Protein AF-0000000086488440 (afdb_homodimer)

Nearest PDB structures (foldseek):
  1h7c-assembly1_A  TM=8.969E-01  e=1.032E-05  Homo sapiens
  3mxz-assembly1_A  TM=9.494E-01  e=5.756E-05  Arabidopsis thaliana
  6b87-assembly1_A-2  TM=8.199E-01  e=5.421E-01  synthetic construct
  7nuf-assembly1_A  TM=8.616E-01  e=2.423E+00  Homo sapiens
  6b87-assembly2_B-3  TM=4.957E-01  e=5.129E-01  synthetic construct

pLDDT: mean 90.38, std 15.17, range [29.89, 98.88]

Foldseek 3Di:
DPPDDPPPPPPPDPDPLPDDDPVPVLLVVLLVLLVQLLVLLVVLVVLVVVLVVLVVVLVVCVVVVHDPVVSVVSVVVNVVSVVVNVVSLVSSVVSLVVSVVSCVVVVSCCPPPSSVSSVVSSVVSVVVSVVD/DDPPPPPPPPPPDPDPLPDDDPVPVLLVVLLVLLVQLLVLLVVLVVLVVVLVVLVVVLVVCVVVVHDPVVSVVSVVVNVVSVVVNVVSLVSSVVSLVVSVVSCVVVVSCCPPPSSVSSVVSSVVSVVVSVVD

Secondary structure (DSSP, 8-state):
---------------------TT-HHHHHHHHHHHHHHHHHHHHHHHHHHHHHHHHHHHHHHHTT--HHHHHHHHHHHHHHHHHHHHHHHHHHHHHHHHHHHHHHTGGGTTSHHHHHHHHHHHHHHHHHHH-/---------------------TT-HHHHHHHHHHHHHHHHHHHHHHHHHHHHHHHHHHHHHHHTT--HHHHHHHHHHHHHHHHHHHHHHHHHHHHHHHHHHHHHHTGGGTTSHHHHHHHHHHHHHHHHHHH-

Organism: NCBI:txid399045

Structure (mmCIF, N/CA/C/O backbone):
data_AF-0000000086488440-model_v1
#
loop_
_entity.id
_entity.type
_entity.pdbx_description
1 polymer 'Tubulin-specific chaperone A'
#
loop_
_atom_site.group_PDB
_atom_site.id
_atom_site.type_symbol
_atom_site.label_atom_id
_atom_site.label_alt_id
_atom_site.label_comp_id
_atom_site.label_asym_id
_atom_site.label_entity_id
_atom_site.label_seq_id
_atom_site.pdbx_PDB_ins_code
_atom_site.Cartn_x
_atom_site.Cartn_y
_atom_site.Cartn_z
_atom_site.occupancy
_atom_site.B_iso_or_equiv
_atom_site.auth_seq_id
_atom_site.auth_comp_id
_atom_site.auth_asym_id
_atom_site.auth_atom_id
_atom_site.pdbx_PDB_model_num
ATOM 1 N N . MET A 1 1 ? 41.031 -71.312 -46.438 1 37.22 1 MET A N 1
ATOM 2 C CA . MET A 1 1 ? 41 -70.062 -45.656 1 37.22 1 MET A CA 1
ATOM 3 C C . MET A 1 1 ? 39.656 -69.375 -45.781 1 37.22 1 MET A C 1
ATOM 5 O O . MET A 1 1 ? 39.25 -69 -46.875 1 37.22 1 MET A O 1
ATOM 9 N N . SER A 1 2 ? 38.625 -69.812 -44.969 1 29.89 2 SER A N 1
ATOM 10 C CA . SER A 1 2 ? 37.219 -69.5 -44.844 1 29.89 2 SER A CA 1
ATOM 11 C C . SER A 1 2 ? 36.969 -68.125 -44.312 1 29.89 2 SER A C 1
ATOM 13 O O . SER A 1 2 ? 37.375 -67.75 -43.188 1 29.89 2 SER A O 1
ATOM 15 N N . ALA A 1 3 ? 37.094 -67.125 -45.219 1 53.62 3 ALA A N 1
ATOM 16 C CA . ALA A 1 3 ? 36.781 -65.75 -44.844 1 53.62 3 ALA A CA 1
ATOM 17 C C . ALA A 1 3 ? 35.438 -65.625 -44.125 1 53.62 3 ALA A C 1
ATOM 19 O O . ALA A 1 3 ? 34.406 -66 -44.688 1 53.62 3 ALA A O 1
ATOM 20 N N . GLU A 1 4 ? 35.281 -65.812 -42.75 1 45 4 GLU A N 1
ATOM 21 C CA . GLU A 1 4 ? 34.188 -65.625 -41.781 1 45 4 GLU A CA 1
ATOM 22 C C . GLU A 1 4 ? 33.5 -64.312 -42.031 1 45 4 GLU A C 1
ATOM 24 O O . GLU A 1 4 ? 34.125 -63.25 -42.156 1 45 4 GLU A O 1
ATOM 29 N N . THR A 1 5 ? 32.156 -64.312 -42.312 1 53.59 5 THR A N 1
ATOM 30 C CA . THR A 1 5 ? 31.203 -63.188 -42.531 1 53.59 5 THR A CA 1
ATOM 31 C C . THR A 1 5 ? 31.047 -62.375 -41.25 1 53.59 5 THR A C 1
ATOM 33 O O . THR A 1 5 ? 30.656 -62.906 -40.219 1 53.59 5 THR A O 1
ATOM 36 N N . GLN A 1 6 ? 31.797 -61.281 -41.031 1 51.84 6 GLN A N 1
ATOM 37 C CA . GLN A 1 6 ? 31.672 -60.344 -39.938 1 51.84 6 GLN A CA 1
ATOM 38 C C . GLN A 1 6 ? 30.266 -59.75 -39.844 1 51.84 6 GLN A C 1
ATOM 40 O O . GLN A 1 6 ? 29.828 -59.062 -40.781 1 51.84 6 GLN A O 1
ATOM 45 N N . ASP A 1 7 ? 29.328 -60.375 -39.188 1 52.41 7 ASP A N 1
ATOM 46 C CA . ASP A 1 7 ? 28.016 -59.812 -38.875 1 52.41 7 ASP A CA 1
ATOM 47 C C . ASP A 1 7 ? 28.156 -58.406 -38.281 1 52.41 7 ASP A C 1
ATOM 49 O O . ASP A 1 7 ? 28.75 -58.219 -37.219 1 52.41 7 ASP A O 1
ATOM 53 N N . VAL A 1 8 ? 28.234 -57.312 -39.062 1 55.72 8 VAL A N 1
ATOM 54 C CA . VAL A 1 8 ? 28.156 -55.969 -38.562 1 55.72 8 VAL A CA 1
ATOM 55 C C . VAL A 1 8 ? 26.891 -55.781 -37.719 1 55.72 8 VAL A C 1
ATOM 57 O O . VAL A 1 8 ? 25.797 -56.188 -38.125 1 55.72 8 VAL A O 1
ATOM 60 N N . PRO A 1 9 ? 27 -55.781 -36.375 1 56.34 9 PRO A N 1
ATOM 61 C CA . PRO A 1 9 ? 25.828 -55.531 -35.531 1 56.34 9 PRO A CA 1
ATOM 62 C C . PRO A 1 9 ? 24.984 -54.375 -36.031 1 56.34 9 PRO A C 1
ATOM 64 O O . PRO A 1 9 ? 25.516 -53.312 -36.344 1 56.34 9 PRO A O 1
ATOM 67 N N . MET A 1 10 ? 23.797 -54.5 -36.688 1 53.94 10 MET A N 1
ATOM 68 C CA . MET A 1 10 ? 22.859 -53.469 -37.031 1 53.94 10 MET A CA 1
ATOM 69 C C . MET A 1 10 ? 22.672 -52.469 -35.875 1 53.94 10 MET A C 1
ATOM 71 O O . MET A 1 10 ? 22.422 -52.875 -34.75 1 53.94 10 MET A O 1
ATOM 75 N N . GLU A 1 11 ? 23.297 -51.312 -35.844 1 51.97 11 GLU A N 1
ATOM 76 C CA . GLU A 1 11 ? 23.078 -50.219 -34.906 1 51.97 11 GLU A CA 1
ATOM 77 C C . GLU A 1 11 ? 21.594 -49.969 -34.656 1 51.97 11 GLU A C 1
ATOM 79 O O . GLU A 1 11 ? 20.828 -49.844 -35.594 1 51.97 11 GLU A O 1
ATOM 84 N N . GLU A 1 12 ? 20.875 -50.531 -33.688 1 54.5 12 GLU A N 1
ATOM 85 C CA . GLU A 1 12 ? 19.516 -50.188 -33.281 1 54.5 12 GLU A CA 1
ATOM 86 C C . GLU A 1 12 ? 19.297 -48.656 -33.375 1 54.5 12 GLU A C 1
ATOM 88 O O . GLU A 1 12 ? 20.109 -47.875 -32.875 1 54.5 12 GLU A O 1
ATOM 93 N N . SER A 1 13 ? 18.609 -48.156 -34.438 1 57.59 13 SER A N 1
ATOM 94 C CA . SER A 1 13 ? 18.203 -46.75 -34.531 1 57.59 13 SER A CA 1
ATOM 95 C C . SER A 1 13 ? 17.719 -46.219 -33.188 1 57.59 13 SER A C 1
ATOM 97 O O . SER A 1 13 ? 17.062 -46.938 -32.438 1 57.59 13 SER A O 1
ATOM 99 N N . PRO A 1 14 ? 18.422 -45.25 -32.625 1 59.22 14 PRO A N 1
ATOM 100 C CA . PRO A 1 14 ? 17.953 -44.719 -31.328 1 59.22 14 PRO A CA 1
ATOM 101 C C . PRO A 1 14 ? 16.438 -44.594 -31.266 1 59.22 14 PRO A C 1
ATOM 103 O O . PRO A 1 14 ? 15.789 -44.344 -32.281 1 59.22 14 PRO A O 1
ATOM 106 N N . ALA A 1 15 ? 15.75 -45.219 -30.391 1 58.59 15 ALA A N 1
ATOM 107 C CA . ALA A 1 15 ? 14.32 -45.062 -30.125 1 58.59 15 ALA A CA 1
ATOM 108 C C . ALA A 1 15 ? 13.859 -43.625 -30.422 1 58.59 15 ALA A C 1
ATOM 110 O O . ALA A 1 15 ? 14.625 -42.688 -30.234 1 58.59 15 ALA A O 1
ATOM 111 N N . PRO A 1 16 ? 12.914 -43.281 -31.312 1 55.81 16 PRO A N 1
ATOM 112 C CA . PRO A 1 16 ? 12.453 -41.938 -31.594 1 55.81 16 PRO A CA 1
ATOM 113 C C . PRO A 1 16 ? 12.281 -41.094 -30.344 1 55.81 16 PRO A C 1
ATOM 115 O O . PRO A 1 16 ? 11.68 -41.531 -29.359 1 55.81 16 PRO A O 1
ATOM 118 N N . GLU A 1 17 ? 13.133 -40.219 -29.969 1 56.62 17 GLU A N 1
ATOM 119 C CA . GLU A 1 17 ? 12.93 -39.25 -28.906 1 56.62 17 GLU A CA 1
ATOM 120 C C . GLU A 1 17 ? 11.5 -38.719 -28.906 1 56.62 17 GLU A C 1
ATOM 122 O O . GLU A 1 17 ? 10.984 -38.312 -29.938 1 56.62 17 GLU A O 1
ATOM 127 N N . VAL A 1 18 ? 10.594 -39.344 -28.266 1 62.88 18 VAL A N 1
ATOM 128 C CA . VAL A 1 18 ? 9.227 -38.844 -28.188 1 62.88 18 VAL A CA 1
ATOM 129 C C . VAL A 1 18 ? 9.242 -37.312 -28.156 1 62.88 18 VAL A C 1
ATOM 131 O O . VAL A 1 18 ? 9.805 -36.719 -27.234 1 62.88 18 VAL A O 1
ATOM 134 N N . GLN A 1 19 ? 9.219 -36.688 -29.281 1 74.75 19 GLN A N 1
ATOM 135 C CA . GLN A 1 19 ? 9.234 -35.219 -29.391 1 74.75 19 GLN A CA 1
ATOM 136 C C . GLN A 1 19 ? 7.91 -34.625 -28.938 1 74.75 19 GLN A C 1
ATOM 138 O O . GLN A 1 19 ? 6.844 -35 -29.438 1 74.75 19 GLN A O 1
ATOM 143 N N . VAL A 1 20 ? 7.82 -34 -27.781 1 82.19 20 VAL A N 1
ATOM 144 C CA . VAL A 1 20 ? 6.648 -33.344 -27.219 1 82.19 20 VAL A CA 1
ATOM 145 C C . VAL A 1 20 ? 6.227 -32.188 -28.125 1 82.19 20 VAL A C 1
ATOM 147 O O . VAL A 1 20 ? 7.055 -31.344 -28.5 1 82.19 20 VAL A O 1
ATOM 150 N N . SER A 1 21 ? 4.977 -32.156 -28.641 1 87.31 21 SER A N 1
ATOM 151 C CA . SER A 1 21 ? 4.453 -31.078 -29.453 1 87.31 21 SER A CA 1
ATOM 152 C C . SER A 1 21 ? 4.305 -29.797 -28.641 1 87.31 21 SER A C 1
ATOM 154 O O . SER A 1 21 ? 3.973 -29.844 -27.453 1 87.31 21 SER A O 1
ATOM 156 N N . LYS A 1 22 ? 4.652 -28.688 -29.312 1 85.44 22 LYS A N 1
ATOM 157 C CA . LYS A 1 22 ? 4.488 -27.391 -28.656 1 85.44 22 LYS A CA 1
ATOM 158 C C . LYS A 1 22 ? 3.029 -27.141 -28.281 1 85.44 22 LYS A C 1
ATOM 160 O O . LYS A 1 22 ? 2.732 -26.312 -27.422 1 85.44 22 LYS A O 1
ATOM 165 N N . ASN A 1 23 ? 2.094 -27.828 -28.828 1 91.31 23 ASN A N 1
ATOM 166 C CA . ASN A 1 23 ? 0.666 -27.625 -28.594 1 91.31 23 ASN A CA 1
ATOM 167 C C . ASN A 1 23 ? 0.122 -28.641 -27.594 1 91.31 23 ASN A C 1
ATOM 169 O O . ASN A 1 23 ? -1.092 -28.766 -27.406 1 91.31 23 ASN A O 1
ATOM 173 N N . ASP A 1 24 ? 0.941 -29.375 -26.984 1 94.56 24 ASP A N 1
ATOM 174 C CA . ASP A 1 24 ? 0.553 -30.312 -25.922 1 94.56 24 ASP A CA 1
ATOM 175 C C . ASP A 1 24 ? -0.219 -29.594 -24.812 1 94.56 24 ASP A C 1
ATOM 177 O O . ASP A 1 24 ? 0.286 -28.641 -24.219 1 94.56 24 ASP A O 1
ATOM 181 N N . PRO A 1 25 ? -1.503 -29.875 -24.594 1 96.38 25 PRO A N 1
ATOM 182 C CA . PRO A 1 25 ? -2.342 -29.188 -23.609 1 96.38 25 PRO A CA 1
ATOM 183 C C . PRO A 1 25 ? -1.745 -29.203 -22.203 1 96.38 25 PRO A C 1
ATOM 185 O O . PRO A 1 25 ? -2.029 -28.312 -21.406 1 96.38 25 PRO A O 1
ATOM 188 N N . ARG A 1 26 ? -0.932 -30.203 -21.906 1 97.56 26 ARG A N 1
ATOM 189 C CA . ARG A 1 26 ? -0.292 -30.266 -20.594 1 97.56 26 ARG A CA 1
ATOM 190 C C . ARG A 1 26 ? 0.657 -29.078 -20.391 1 97.56 26 ARG A C 1
ATOM 192 O O . ARG A 1 26 ? 0.794 -28.578 -19.281 1 97.56 26 ARG A O 1
ATOM 199 N N . LEU A 1 27 ? 1.282 -28.625 -21.438 1 97.81 27 LEU A N 1
ATOM 200 C CA . LEU A 1 27 ? 2.182 -27.484 -21.359 1 97.81 27 LEU A CA 1
ATOM 201 C C . LEU A 1 27 ? 1.407 -26.203 -21.062 1 97.81 27 LEU A C 1
ATOM 203 O O . LEU A 1 27 ? 1.863 -25.375 -20.281 1 97.81 27 LEU A O 1
ATOM 207 N N . ARG A 1 28 ? 0.259 -26.156 -21.641 1 95.69 28 ARG A N 1
ATOM 208 C CA . ARG A 1 28 ? -0.595 -25.016 -21.375 1 95.69 28 ARG A CA 1
ATOM 209 C C . ARG A 1 28 ? -1.041 -24.984 -19.906 1 95.69 28 ARG A C 1
ATOM 211 O O . ARG A 1 28 ? -1.037 -23.938 -19.266 1 95.69 28 ARG A O 1
ATOM 218 N N . SER A 1 29 ? -1.392 -26.094 -19.406 1 96.56 29 SER A N 1
ATOM 219 C CA . SER A 1 29 ? -1.816 -26.203 -18.016 1 96.56 29 SER A CA 1
ATOM 220 C C . SER A 1 29 ? -0.697 -25.797 -17.062 1 96.56 29 SER A C 1
ATOM 222 O O . SER A 1 29 ? -0.932 -25.062 -16.094 1 96.56 29 SER A O 1
ATOM 224 N N . ILE A 1 30 ? 0.508 -26.234 -17.391 1 98.25 30 ILE A N 1
ATOM 225 C CA . ILE A 1 30 ? 1.663 -25.906 -16.562 1 98.25 30 ILE A CA 1
ATOM 226 C C . ILE A 1 30 ? 1.901 -24.391 -16.594 1 98.25 30 ILE A C 1
ATOM 228 O O . ILE A 1 30 ? 2.15 -23.781 -15.562 1 98.25 30 ILE A O 1
ATOM 232 N N . LYS A 1 31 ? 1.732 -23.875 -17.766 1 96.94 31 LYS A N 1
ATOM 233 C CA . LYS A 1 31 ? 1.958 -22.438 -17.922 1 96.94 31 LYS A CA 1
ATOM 234 C C . LYS A 1 31 ? 0.969 -21.625 -17.094 1 96.94 31 LYS A C 1
ATOM 236 O O . LYS A 1 31 ? 1.356 -20.672 -16.406 1 96.94 31 LYS A O 1
ATOM 241 N N . ILE A 1 32 ? -0.218 -22.031 -17 1 95.62 32 ILE A N 1
ATOM 242 C CA . ILE A 1 32 ? -1.267 -21.312 -16.281 1 95.62 32 ILE A CA 1
ATOM 243 C C . ILE A 1 32 ? -1.013 -21.391 -14.773 1 95.62 32 ILE A C 1
ATOM 245 O O . ILE A 1 32 ? -1.091 -20.375 -14.07 1 95.62 32 ILE A O 1
ATOM 249 N N . LYS A 1 33 ? -0.683 -22.516 -14.352 1 97.62 33 LYS A N 1
ATOM 250 C CA . LYS A 1 33 ? -0.441 -22.703 -12.922 1 97.62 33 LYS A CA 1
ATOM 251 C C . LYS A 1 33 ? 0.832 -21.984 -12.484 1 97.62 33 LYS A C 1
ATOM 253 O O . LYS A 1 33 ? 0.893 -21.438 -11.383 1 97.62 33 LYS A O 1
ATOM 258 N N . THR A 1 34 ? 1.822 -21.969 -13.359 1 98.38 34 THR A N 1
ATOM 259 C CA . THR A 1 34 ? 3.039 -21.203 -13.086 1 98.38 34 THR A CA 1
ATOM 260 C C . THR A 1 34 ? 2.727 -19.719 -12.914 1 98.38 34 THR A C 1
ATOM 262 O O . THR A 1 34 ? 3.238 -19.078 -12 1 98.38 34 THR A O 1
ATOM 265 N N . GLY A 1 35 ? 1.86 -19.188 -13.781 1 97 35 GLY A N 1
ATOM 266 C CA . GLY A 1 35 ? 1.424 -17.812 -13.664 1 97 35 GLY A CA 1
ATOM 267 C C . GLY A 1 35 ? 0.775 -17.5 -12.328 1 97 35 GLY A C 1
ATOM 268 O O . GLY A 1 35 ? 1.057 -16.469 -11.719 1 97 35 GLY A O 1
ATOM 269 N N . SER A 1 36 ? 0.01 -18.422 -11.852 1 96.75 36 SER A N 1
ATOM 270 C CA . SER A 1 36 ? -0.647 -18.234 -10.562 1 96.75 36 SER A CA 1
ATOM 271 C C . SER A 1 36 ? 0.371 -18.156 -9.43 1 96.75 36 SER A C 1
ATOM 273 O O . SER A 1 36 ? 0.284 -17.281 -8.57 1 96.75 36 SER A O 1
ATOM 275 N N . VAL A 1 37 ? 1.353 -19.031 -9.453 1 98.56 37 VAL A N 1
ATOM 276 C CA . VAL A 1 37 ? 2.379 -19.047 -8.414 1 98.56 37 VAL A CA 1
ATOM 277 C C . VAL A 1 37 ? 3.166 -17.734 -8.445 1 98.56 37 VAL A C 1
ATOM 279 O O . VAL A 1 37 ? 3.395 -17.125 -7.398 1 98.56 37 VAL A O 1
ATOM 282 N N . LYS A 1 38 ? 3.514 -17.281 -9.609 1 98.19 38 LYS A N 1
ATOM 283 C CA . LYS A 1 38 ? 4.301 -16.047 -9.734 1 98.19 38 LYS A CA 1
ATOM 284 C C . LYS A 1 38 ? 3.518 -14.836 -9.25 1 98.19 38 LYS A C 1
ATOM 286 O O . LYS A 1 38 ? 4.055 -13.992 -8.539 1 98.19 38 LYS A O 1
ATOM 291 N N . ARG A 1 39 ? 2.236 -14.758 -9.555 1 96.75 39 ARG A N 1
ATOM 292 C CA . ARG A 1 39 ? 1.396 -13.625 -9.172 1 96.75 39 ARG A CA 1
ATOM 293 C C . ARG A 1 39 ? 1.188 -13.586 -7.656 1 96.75 39 ARG A C 1
ATOM 295 O O . ARG A 1 39 ? 1.323 -12.531 -7.035 1 96.75 39 ARG A O 1
ATOM 302 N N . LEU A 1 40 ? 0.985 -14.742 -7.113 1 97.75 40 LEU A N 1
ATOM 303 C CA . LEU A 1 40 ? 0.762 -14.805 -5.672 1 97.75 40 LEU A CA 1
ATOM 304 C C . LEU A 1 40 ? 2.062 -14.562 -4.91 1 97.75 40 LEU A C 1
ATOM 306 O O . LEU A 1 40 ? 2.055 -13.953 -3.84 1 97.75 40 LEU A O 1
ATOM 310 N N . HIS A 1 41 ? 3.119 -15.055 -5.48 1 98.5 41 HIS A N 1
ATOM 311 C CA . HIS A 1 41 ? 4.418 -14.773 -4.879 1 98.5 41 HIS A CA 1
ATOM 312 C C . HIS A 1 41 ? 4.688 -13.273 -4.816 1 98.5 41 HIS A C 1
ATOM 314 O O . HIS A 1 41 ? 5.047 -12.742 -3.764 1 98.5 41 HIS A O 1
ATOM 320 N N . LYS A 1 42 ? 4.414 -12.586 -5.863 1 97.25 42 LYS A N 1
ATOM 321 C CA . LYS A 1 42 ? 4.57 -11.133 -5.91 1 97.25 42 LYS A CA 1
ATOM 322 C C . LYS A 1 42 ? 3.631 -10.445 -4.922 1 97.25 42 LYS A C 1
ATOM 324 O O . LYS A 1 42 ? 3.992 -9.438 -4.309 1 97.25 42 LYS A O 1
ATOM 329 N N . ASP A 1 43 ? 2.461 -11.008 -4.785 1 96.5 43 ASP A N 1
ATOM 330 C CA . ASP A 1 43 ? 1.503 -10.445 -3.84 1 96.5 43 ASP A CA 1
ATOM 331 C C . ASP A 1 43 ? 2.037 -10.508 -2.41 1 96.5 43 ASP A C 1
ATOM 333 O O . ASP A 1 43 ? 1.968 -9.523 -1.672 1 96.5 43 ASP A O 1
ATOM 337 N N . VAL A 1 44 ? 2.586 -11.609 -2.049 1 97.88 44 VAL A N 1
ATOM 338 C CA . VAL A 1 44 ? 3.137 -11.75 -0.704 1 97.88 44 VAL A CA 1
ATOM 339 C C . VAL A 1 44 ? 4.262 -10.734 -0.498 1 97.88 44 VAL A C 1
ATOM 341 O O . VAL A 1 44 ? 4.285 -10.023 0.507 1 97.88 44 VAL A O 1
ATOM 344 N N . LEU A 1 45 ? 5.105 -10.586 -1.462 1 98 45 LEU A N 1
ATOM 345 C CA . LEU A 1 45 ? 6.227 -9.648 -1.367 1 98 45 LEU A CA 1
ATOM 346 C C . LEU A 1 45 ? 5.727 -8.211 -1.281 1 98 45 LEU A C 1
ATOM 348 O O . LEU A 1 45 ? 6.289 -7.398 -0.544 1 98 45 LEU A O 1
ATOM 352 N N . TYR A 1 46 ? 4.652 -7.988 -2 1 95.94 46 TYR A N 1
ATOM 353 C CA . TYR A 1 46 ? 4.047 -6.66 -2.008 1 95.94 46 TYR A CA 1
ATOM 354 C C . TYR A 1 46 ? 3.555 -6.277 -0.619 1 95.94 46 TYR A C 1
ATOM 356 O O . TYR A 1 46 ? 3.873 -5.195 -0.115 1 95.94 46 TYR A O 1
ATOM 364 N N . TYR A 1 47 ? 2.904 -7.156 0.029 1 96.06 47 TYR A N 1
ATOM 365 C CA . TYR A 1 47 ? 2.309 -6.84 1.322 1 96.06 47 TYR A CA 1
ATOM 366 C C . TYR A 1 47 ? 3.361 -6.844 2.424 1 96.06 47 TYR A C 1
ATOM 368 O O . TYR A 1 47 ? 3.258 -6.09 3.395 1 96.06 47 TYR A O 1
ATOM 376 N N . GLN A 1 48 ? 4.387 -7.641 2.26 1 97.75 48 GLN A N 1
ATOM 377 C CA . GLN A 1 48 ? 5.508 -7.57 3.188 1 97.75 48 GLN A CA 1
ATOM 378 C C . GLN A 1 48 ? 6.184 -6.203 3.131 1 97.75 48 GLN A C 1
ATOM 380 O O . GLN A 1 48 ? 6.508 -5.621 4.168 1 97.75 48 GLN A O 1
ATOM 385 N N . LYS A 1 49 ? 6.336 -5.738 1.923 1 96.88 49 LYS A N 1
ATOM 386 C CA . LYS A 1 49 ? 6.91 -4.406 1.746 1 96.88 49 LYS A CA 1
ATOM 387 C C . LYS A 1 49 ? 6.012 -3.338 2.361 1 96.88 49 LYS A C 1
ATOM 389 O O . LYS A 1 49 ? 6.496 -2.432 3.045 1 96.88 49 LYS A O 1
ATOM 394 N N . GLU A 1 50 ? 4.684 -3.445 2.146 1 95.62 50 GLU A N 1
ATOM 395 C CA . GLU A 1 50 ? 3.732 -2.508 2.736 1 95.62 50 GLU A CA 1
ATOM 396 C C . GLU A 1 50 ? 3.789 -2.553 4.262 1 95.62 50 GLU A C 1
ATOM 398 O O . GLU A 1 50 ? 3.742 -1.512 4.922 1 95.62 50 GLU A O 1
ATOM 403 N N . LEU A 1 51 ? 3.955 -3.746 4.797 1 97.31 51 LEU A N 1
ATOM 404 C CA . LEU A 1 51 ? 4.008 -3.889 6.25 1 97.31 51 LEU A CA 1
ATOM 405 C C . LEU A 1 51 ? 5.238 -3.197 6.82 1 97.31 51 LEU A C 1
ATOM 407 O O . LEU A 1 51 ? 5.156 -2.514 7.844 1 97.31 51 LEU A O 1
ATOM 411 N N . VAL A 1 52 ? 6.328 -3.344 6.148 1 97.94 52 VAL A N 1
ATOM 412 C CA . VAL A 1 52 ? 7.555 -2.668 6.57 1 97.94 52 VAL A CA 1
ATOM 413 C C . VAL A 1 52 ? 7.348 -1.156 6.527 1 97.94 52 VAL A C 1
ATOM 415 O O . VAL A 1 52 ? 7.676 -0.451 7.484 1 97.94 52 VAL A O 1
ATOM 418 N N . GLN A 1 53 ? 6.73 -0.645 5.488 1 96.31 53 GLN A N 1
ATOM 419 C CA . GLN A 1 53 ? 6.488 0.785 5.324 1 96.31 53 GLN A CA 1
ATOM 420 C C . GLN A 1 53 ? 5.559 1.312 6.414 1 96.31 53 GLN A C 1
ATOM 422 O O . GLN A 1 53 ? 5.816 2.361 7.004 1 96.31 53 GLN A O 1
ATOM 427 N N . HIS A 1 54 ? 4.48 0.54 6.746 1 96.62 54 HIS A N 1
ATOM 428 C CA . HIS A 1 54 ? 3.539 0.951 7.781 1 96.62 54 HIS A CA 1
ATOM 429 C C . HIS A 1 54 ? 4.188 0.916 9.156 1 96.62 54 HIS A C 1
ATOM 431 O O . HIS A 1 54 ? 3.961 1.808 9.984 1 96.62 54 HIS A O 1
ATOM 437 N N . THR A 1 55 ? 5.035 -0.065 9.305 1 98.06 55 THR A N 1
ATOM 438 C CA . THR A 1 55 ? 5.734 -0.189 10.578 1 98.06 55 THR A CA 1
ATOM 439 C C . THR A 1 55 ? 6.691 0.981 10.789 1 98.06 55 THR A C 1
ATOM 441 O O . THR A 1 55 ? 6.703 1.597 11.859 1 98.06 55 THR A O 1
ATOM 444 N N . GLU A 1 56 ? 7.418 1.34 9.766 1 97.81 56 GLU A N 1
ATOM 445 C CA . GLU A 1 56 ? 8.336 2.473 9.812 1 97.81 56 GLU A CA 1
ATOM 446 C C . GLU A 1 56 ? 7.586 3.785 10.016 1 97.81 56 GLU A C 1
ATOM 448 O O . GLU A 1 56 ? 8.047 4.672 10.734 1 97.81 56 GLU A O 1
ATOM 453 N N . LYS A 1 57 ? 6.461 3.877 9.43 1 96.62 57 LYS A N 1
ATOM 454 C CA . LYS A 1 57 ? 5.613 5.059 9.562 1 96.62 57 LYS A CA 1
ATOM 455 C C . LYS A 1 57 ? 5.172 5.25 11.016 1 96.62 57 LYS A C 1
ATOM 457 O O . LYS A 1 57 ? 5.289 6.348 11.562 1 96.62 57 LYS A O 1
ATOM 462 N N . VAL A 1 58 ? 4.742 4.227 11.602 1 97.88 58 VAL A N 1
ATOM 463 C CA . VAL A 1 58 ? 4.297 4.273 12.984 1 97.88 58 VAL A CA 1
ATOM 464 C C . VAL A 1 58 ? 5.449 4.707 13.891 1 97.88 58 VAL A C 1
ATOM 466 O O . VAL A 1 58 ? 5.285 5.59 14.734 1 97.88 58 VAL A O 1
ATOM 469 N N . GLU A 1 59 ? 6.582 4.105 13.617 1 97.81 59 GLU A N 1
ATOM 470 C CA . GLU A 1 59 ? 7.754 4.418 14.43 1 97.81 59 GLU A CA 1
ATOM 471 C C . GLU A 1 59 ? 8.172 5.875 14.258 1 97.81 59 GLU A C 1
ATOM 473 O O . GLU A 1 59 ? 8.477 6.559 15.234 1 97.81 59 GLU A O 1
ATOM 478 N N . LYS A 1 60 ? 8.133 6.344 13.117 1 96.75 60 LYS A N 1
ATOM 479 C CA . LYS A 1 60 ? 8.508 7.723 12.828 1 96.75 60 LYS A CA 1
ATOM 480 C C . LYS A 1 60 ? 7.516 8.703 13.453 1 96.75 60 LYS A C 1
ATOM 482 O O . LYS A 1 60 ? 7.918 9.719 14.023 1 96.75 60 LYS A O 1
ATOM 487 N N . MET A 1 61 ? 6.203 8.445 13.383 1 95.69 61 MET A N 1
ATOM 488 C CA . MET A 1 61 ? 5.176 9.32 13.938 1 95.69 61 MET A CA 1
ATOM 489 C C . MET A 1 61 ? 5.301 9.414 15.453 1 95.69 61 MET A C 1
ATOM 491 O O . MET A 1 61 ? 5.168 10.492 16.031 1 95.69 61 MET A O 1
ATOM 495 N N . LYS A 1 62 ? 5.676 8.289 16.016 1 96.25 62 LYS A N 1
ATOM 496 C CA . LYS A 1 62 ? 5.895 8.266 17.469 1 96.25 62 LYS A CA 1
ATOM 497 C C . LYS A 1 62 ? 7.113 9.102 17.844 1 96.25 62 LYS A C 1
ATOM 499 O O . LYS A 1 62 ? 7.062 9.891 18.797 1 96.25 62 LYS A O 1
ATOM 504 N N . ALA A 1 63 ? 8.156 8.977 17.062 1 95.88 63 ALA A N 1
ATOM 505 C CA . ALA A 1 63 ? 9.398 9.703 17.328 1 95.88 63 ALA A CA 1
ATOM 506 C C . ALA A 1 63 ? 9.195 11.211 17.156 1 95.88 63 ALA A C 1
ATOM 508 O O . ALA A 1 63 ? 9.789 12.008 17.891 1 95.88 63 ALA A O 1
ATOM 509 N N . ASP A 1 64 ? 8.227 11.594 16.328 1 92.19 64 ASP A N 1
ATOM 510 C CA . ASP A 1 64 ? 7.969 13 16.031 1 92.19 64 ASP A CA 1
ATOM 511 C C . ASP A 1 64 ? 6.906 13.57 16.969 1 92.19 64 ASP A C 1
ATOM 513 O O . ASP A 1 64 ? 6.531 14.742 16.844 1 92.19 64 ASP A O 1
ATOM 517 N N . GLY A 1 65 ? 6.418 12.828 17.828 1 92.88 65 GLY A N 1
ATOM 518 C CA . GLY A 1 65 ? 5.379 13.289 18.734 1 92.88 65 GLY A CA 1
ATOM 519 C C . GLY A 1 65 ? 4.078 13.625 18.031 1 92.88 65 GLY A C 1
ATOM 520 O O . GLY A 1 65 ? 3.402 14.594 18.391 1 92.88 65 GLY A O 1
ATOM 521 N N . ALA A 1 66 ? 3.762 12.852 17 1 94.44 66 ALA A N 1
ATOM 522 C CA . ALA A 1 66 ? 2.516 13.055 16.266 1 94.44 66 ALA A CA 1
ATOM 523 C C . ALA A 1 66 ? 1.305 12.812 17.156 1 94.44 66 ALA A C 1
ATOM 525 O O . ALA A 1 66 ? 1.396 12.086 18.156 1 94.44 66 ALA A O 1
ATOM 526 N N . PRO A 1 67 ? 0.201 13.391 16.828 1 93.94 67 PRO A N 1
ATOM 527 C CA . PRO A 1 67 ? -1.022 13.164 17.609 1 93.94 67 PRO A CA 1
ATOM 528 C C . PRO A 1 67 ? -1.41 11.695 17.672 1 93.94 67 PRO A C 1
ATOM 530 O O . PRO A 1 67 ? -1.256 10.961 16.688 1 93.94 67 PRO A O 1
ATOM 533 N N . ALA A 1 68 ? -1.951 11.344 18.75 1 95.75 68 ALA A N 1
ATOM 534 C CA . ALA A 1 68 ? -2.279 9.953 19.047 1 95.75 68 ALA A CA 1
ATOM 535 C C . ALA A 1 68 ? -3.26 9.398 18.016 1 95.75 68 ALA A C 1
ATOM 537 O O . ALA A 1 68 ? -3.133 8.25 17.578 1 95.75 68 ALA A O 1
ATOM 538 N N . LYS A 1 69 ? -4.141 10.211 17.703 1 92.25 69 LYS A N 1
ATOM 539 C CA . LYS A 1 69 ? -5.152 9.773 16.75 1 92.25 69 LYS A CA 1
ATOM 540 C C . LYS A 1 69 ? -4.516 9.422 15.398 1 92.25 69 LYS A C 1
ATOM 542 O O . LYS A 1 69 ? -4.953 8.484 14.727 1 92.25 69 LYS A O 1
ATOM 547 N N . GLU A 1 70 ? -3.502 10.109 15.031 1 92.94 70 GLU A N 1
ATOM 548 C CA . GLU A 1 70 ? -2.799 9.836 13.781 1 92.94 70 GLU A CA 1
ATOM 549 C C . GLU A 1 70 ? -2.004 8.539 13.867 1 92.94 70 GLU A C 1
ATOM 551 O O . GLU A 1 70 ? -2.037 7.719 12.945 1 92.94 70 GLU A O 1
ATOM 556 N N . VAL A 1 71 ? -1.354 8.375 14.984 1 96.88 71 VAL A N 1
ATOM 557 C CA . VAL A 1 71 ? -0.571 7.164 15.203 1 96.88 71 VAL A CA 1
ATOM 558 C C . VAL A 1 71 ? -1.49 5.945 15.18 1 96.88 71 VAL A C 1
ATOM 560 O O . VAL A 1 71 ? -1.174 4.93 14.555 1 96.88 71 VAL A O 1
ATOM 563 N N . LEU A 1 72 ? -2.648 6.07 15.82 1 95.88 72 LEU A N 1
ATOM 564 C CA . LEU A 1 72 ? -3.611 4.977 15.883 1 95.88 72 LEU A CA 1
ATOM 565 C C . LEU A 1 72 ? -4.098 4.598 14.484 1 95.88 72 LEU A C 1
ATOM 567 O O . LEU A 1 72 ? -4.262 3.416 14.18 1 95.88 72 LEU A O 1
ATOM 571 N N . HIS A 1 73 ? -4.266 5.574 13.688 1 92.12 73 HIS A N 1
ATOM 572 C CA . HIS A 1 73 ? -4.68 5.328 12.312 1 92.12 73 HIS A CA 1
ATOM 573 C C . HIS A 1 73 ? -3.684 4.43 11.586 1 92.12 73 HIS A C 1
ATOM 575 O O . HIS A 1 73 ? -4.074 3.436 10.977 1 92.12 73 HIS A O 1
ATOM 581 N N . TRP A 1 74 ? -2.387 4.633 11.844 1 96.25 74 TRP A N 1
ATOM 582 C CA . TRP A 1 74 ? -1.368 3.863 11.133 1 96.25 74 TRP A CA 1
ATOM 583 C C . TRP A 1 74 ? -1.167 2.498 11.789 1 96.25 74 TRP A C 1
ATOM 585 O O . TRP A 1 74 ? -0.874 1.515 11.102 1 96.25 74 TRP A O 1
ATOM 595 N N . GLU A 1 75 ? -1.419 2.469 13.008 1 97.38 75 GLU A N 1
ATOM 596 C CA . GLU A 1 75 ? -1.406 1.167 13.672 1 97.38 75 GLU A CA 1
ATOM 597 C C . GLU A 1 75 ? -2.506 0.26 13.133 1 97.38 75 GLU A C 1
ATOM 599 O O . GLU A 1 75 ? -2.275 -0.926 12.883 1 97.38 75 GLU A O 1
ATOM 604 N N . ASP A 1 76 ? -3.607 0.853 12.93 1 95.12 76 ASP A N 1
ATOM 605 C CA . ASP A 1 76 ? -4.715 0.093 12.352 1 95.12 76 ASP A CA 1
ATOM 606 C C . ASP A 1 76 ? -4.383 -0.366 10.93 1 95.12 76 ASP A C 1
ATOM 608 O O . ASP A 1 76 ? -4.668 -1.507 10.562 1 95.12 76 ASP A O 1
ATOM 612 N N . MET A 1 77 ? -3.754 0.528 10.133 1 92.69 77 MET A N 1
ATOM 613 C CA . MET A 1 77 ? -3.377 0.175 8.766 1 92.69 77 MET A CA 1
ATOM 614 C C . MET A 1 77 ? -2.326 -0.931 8.766 1 92.69 77 MET A C 1
ATOM 616 O O . MET A 1 77 ? -2.391 -1.85 7.945 1 92.69 77 MET A O 1
ATOM 620 N N . LYS A 1 78 ? -1.415 -0.817 9.711 1 96.94 78 LYS A N 1
ATOM 621 C CA . LYS A 1 78 ? -0.403 -1.854 9.883 1 96.94 78 LYS A CA 1
ATOM 622 C C . LYS A 1 78 ? -1.045 -3.201 10.203 1 96.94 78 LYS A C 1
ATOM 624 O O . LYS A 1 78 ? -0.704 -4.219 9.594 1 96.94 78 LYS A O 1
ATOM 629 N N . ASN A 1 79 ? -1.992 -3.197 11.07 1 96.38 79 ASN A N 1
ATOM 630 C CA . ASN A 1 79 ? -2.682 -4.418 11.477 1 96.38 79 ASN A CA 1
ATOM 631 C C . ASN A 1 79 ? -3.465 -5.031 10.32 1 96.38 79 ASN A C 1
ATOM 633 O O . ASN A 1 79 ? -3.467 -6.25 10.141 1 96.38 79 ASN A O 1
ATOM 637 N N . GLU A 1 80 ? -4.086 -4.137 9.586 1 92.12 80 GLU A N 1
ATOM 638 C CA . GLU A 1 80 ? -4.812 -4.605 8.406 1 92.12 80 GLU A CA 1
ATOM 639 C C . GLU A 1 80 ? -3.877 -5.297 7.422 1 92.12 80 GLU A C 1
ATOM 641 O O . GLU A 1 80 ? -4.188 -6.383 6.922 1 92.12 80 GLU A O 1
ATOM 646 N N . THR A 1 81 ? -2.688 -4.703 7.203 1 93.69 81 THR A N 1
ATOM 647 C CA . THR A 1 81 ? -1.711 -5.289 6.293 1 93.69 81 THR A CA 1
ATOM 648 C C . THR A 1 81 ? -1.178 -6.609 6.848 1 93.69 81 THR A C 1
ATOM 650 O O . THR A 1 81 ? -1.035 -7.586 6.105 1 93.69 81 THR A O 1
ATOM 653 N N . SER A 1 82 ? -0.961 -6.688 8.125 1 96.62 82 SER A N 1
ATOM 654 C CA . SER A 1 82 ? -0.431 -7.879 8.781 1 96.62 82 SER A CA 1
ATOM 655 C C . SER A 1 82 ? -1.411 -9.039 8.695 1 96.62 82 SER A C 1
ATOM 657 O O . SER A 1 82 ? -1 -10.203 8.625 1 96.62 82 SER A O 1
ATOM 659 N N . ARG A 1 83 ? -2.646 -8.852 8.578 1 93.94 83 ARG A N 1
ATOM 660 C CA . ARG A 1 83 ? -3.664 -9.898 8.562 1 93.94 83 ARG A CA 1
ATOM 661 C C . ARG A 1 83 ? -3.812 -10.492 7.168 1 93.94 83 ARG A C 1
ATOM 663 O O . ARG A 1 83 ? -4.309 -11.609 7.016 1 93.94 83 ARG A O 1
ATOM 670 N N . VAL A 1 84 ? -3.428 -9.695 6.113 1 92.44 84 VAL A N 1
ATOM 671 C CA . VAL A 1 84 ? -3.602 -10.141 4.734 1 92.44 84 VAL A CA 1
ATOM 672 C C . VAL A 1 84 ? -2.465 -11.086 4.348 1 92.44 84 VAL A C 1
ATOM 674 O O . VAL A 1 84 ? -2.662 -12.008 3.557 1 92.44 84 VAL A O 1
ATOM 677 N N . ILE A 1 85 ? -1.315 -10.922 4.953 1 96.88 85 ILE A N 1
ATOM 678 C CA . ILE A 1 85 ? -0.113 -11.648 4.562 1 96.88 85 ILE A CA 1
ATOM 679 C C . ILE A 1 85 ? -0.313 -13.141 4.805 1 96.88 85 ILE A C 1
ATOM 681 O O . ILE A 1 85 ? -0.057 -13.961 3.916 1 96.88 85 ILE A O 1
ATOM 685 N N . PRO A 1 86 ? -0.866 -13.594 5.883 1 97.06 86 PRO A N 1
ATOM 686 C CA . PRO A 1 86 ? -1.094 -15.023 6.098 1 97.06 86 PRO A CA 1
ATOM 687 C C . PRO A 1 86 ? -2.053 -15.625 5.07 1 97.06 86 PRO A C 1
ATOM 689 O O . PRO A 1 86 ? -1.848 -16.75 4.621 1 97.06 86 PRO A O 1
ATOM 692 N N . ASP A 1 87 ? -3.041 -14.883 4.691 1 94.5 87 ASP A N 1
ATOM 693 C CA . ASP A 1 87 ? -4.035 -15.375 3.742 1 94.5 87 ASP A CA 1
ATOM 694 C C . ASP A 1 87 ? -3.436 -15.523 2.348 1 94.5 87 ASP A C 1
ATOM 696 O O . ASP A 1 87 ? -3.58 -16.578 1.716 1 94.5 87 ASP A O 1
ATOM 700 N N . VAL A 1 88 ? -2.711 -14.523 1.916 1 95.75 88 VAL A N 1
ATOM 701 C CA . VAL A 1 88 ? -2.135 -14.586 0.577 1 95.75 88 VAL A CA 1
ATOM 702 C C . VAL A 1 88 ? -1.036 -15.641 0.533 1 95.75 88 VAL A C 1
ATOM 704 O O . VAL A 1 88 ? -0.855 -16.312 -0.484 1 95.75 88 VAL A O 1
ATOM 707 N N . THR A 1 89 ? -0.373 -15.828 1.658 1 98.12 89 THR A N 1
ATOM 708 C CA . THR A 1 89 ? 0.651 -16.859 1.73 1 98.12 89 THR A CA 1
ATOM 709 C C . THR A 1 89 ? 0.021 -18.25 1.671 1 98.12 89 THR A C 1
ATOM 711 O O . THR A 1 89 ? 0.556 -19.156 1.024 1 98.12 89 THR A O 1
ATOM 714 N N . ARG A 1 90 ? -1.086 -18.391 2.324 1 97.44 90 ARG A N 1
ATOM 715 C CA . ARG A 1 90 ? -1.801 -19.672 2.262 1 97.44 90 ARG A CA 1
ATOM 716 C C . ARG A 1 90 ? -2.215 -20 0.83 1 97.44 90 ARG A C 1
ATOM 718 O O . ARG A 1 90 ? -2.045 -21.125 0.369 1 97.44 90 ARG A O 1
ATOM 725 N N . ARG A 1 91 ? -2.686 -19.016 0.111 1 96.69 91 ARG A N 1
ATOM 726 C CA . ARG A 1 91 ? -3.072 -19.188 -1.284 1 96.69 91 ARG A CA 1
ATOM 727 C C . ARG A 1 91 ? -1.862 -19.531 -2.146 1 96.69 91 ARG A C 1
ATOM 729 O O . ARG A 1 91 ? -1.947 -20.375 -3.039 1 96.69 91 ARG A O 1
ATOM 736 N N . LEU A 1 92 ? -0.754 -18.922 -1.887 1 98.56 92 LEU A N 1
ATOM 737 C CA . LEU A 1 92 ? 0.484 -19.234 -2.594 1 98.56 92 LEU A CA 1
ATOM 738 C C . LEU A 1 92 ? 0.9 -20.688 -2.354 1 98.56 92 LE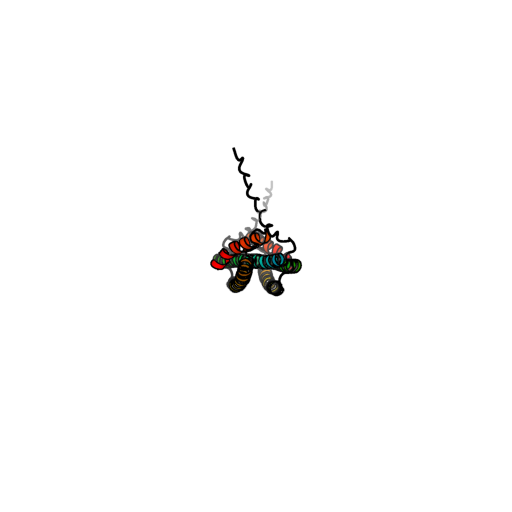U A C 1
ATOM 740 O O . LEU A 1 92 ? 1.268 -21.391 -3.295 1 98.56 92 LEU A O 1
ATOM 744 N N . LYS A 1 93 ? 0.765 -21.078 -1.118 1 98.69 93 LYS A N 1
ATOM 745 C CA . LYS A 1 93 ? 1.152 -22.453 -0.768 1 98.69 93 LYS A CA 1
ATOM 746 C C . LYS A 1 93 ? 0.289 -23.469 -1.502 1 98.69 93 LYS A C 1
ATOM 748 O O . LYS A 1 93 ? 0.798 -24.484 -1.999 1 98.69 93 LYS A O 1
ATOM 753 N N . GLU A 1 94 ? -0.965 -23.188 -1.577 1 98.25 94 GLU A N 1
ATOM 754 C CA . GLU A 1 94 ? -1.885 -24.109 -2.254 1 98.25 94 GLU A CA 1
ATOM 755 C C . GLU A 1 94 ? -1.559 -24.219 -3.74 1 98.25 94 GLU A C 1
ATOM 757 O O . GLU A 1 94 ? -1.523 -25.312 -4.293 1 98.25 94 GLU A O 1
ATOM 762 N N . THR A 1 95 ? -1.329 -23.078 -4.375 1 98.12 95 THR A N 1
ATOM 763 C CA . THR A 1 95 ? -1.006 -23.078 -5.797 1 98.12 95 THR A CA 1
ATOM 764 C C . THR A 1 95 ? 0.379 -23.672 -6.035 1 98.12 95 THR A C 1
ATOM 766 O O . THR A 1 95 ? 0.605 -24.344 -7.047 1 98.12 95 THR A O 1
ATOM 769 N N . PHE A 1 96 ? 1.271 -23.484 -5.125 1 98.88 96 PHE A N 1
ATOM 770 C CA . PHE A 1 96 ? 2.607 -24.078 -5.137 1 98.88 96 PHE A CA 1
ATOM 771 C C . PHE A 1 96 ? 2.531 -25.594 -5.148 1 98.88 96 PHE A C 1
ATOM 773 O O . PHE A 1 96 ? 3.115 -26.25 -6.02 1 98.88 96 PHE A O 1
ATOM 780 N N . GLU A 1 97 ? 1.732 -26.141 -4.246 1 98.88 97 GLU A N 1
ATOM 781 C CA . GLU A 1 97 ? 1.611 -27.594 -4.133 1 98.88 97 GLU A CA 1
ATOM 782 C C . GLU A 1 97 ? 0.928 -28.172 -5.363 1 98.88 97 GLU A C 1
ATOM 784 O O . GLU A 1 97 ? 1.309 -29.25 -5.832 1 98.88 97 GLU A O 1
ATOM 789 N N . ASP A 1 98 ? -0.014 -27.453 -5.867 1 98.69 98 ASP A N 1
ATOM 790 C CA . ASP A 1 98 ? -0.699 -27.891 -7.078 1 98.69 98 ASP A CA 1
ATOM 791 C C . ASP A 1 98 ? 0.271 -27.984 -8.258 1 98.69 98 ASP A C 1
ATOM 793 O O . ASP A 1 98 ? 0.335 -29.016 -8.93 1 98.69 98 ASP A O 1
ATOM 797 N N . LEU A 1 99 ? 1.037 -27 -8.484 1 98.81 99 LEU A N 1
ATOM 798 C CA . LEU A 1 99 ? 2.002 -26.984 -9.578 1 98.81 99 LEU A CA 1
ATOM 799 C C . LEU A 1 99 ? 3.07 -28.047 -9.383 1 98.81 99 LEU A C 1
ATOM 801 O O . LEU A 1 99 ? 3.436 -28.75 -10.32 1 98.81 99 LEU A O 1
ATOM 805 N N . LYS A 1 100 ? 3.488 -28.156 -8.172 1 98.88 100 LYS A N 1
ATOM 806 C CA . LYS A 1 100 ? 4.488 -29.172 -7.848 1 98.88 100 LYS A CA 1
ATOM 807 C C . LYS A 1 100 ? 3.982 -30.578 -8.188 1 98.88 100 LYS A C 1
ATOM 809 O O . LYS A 1 100 ? 4.699 -31.375 -8.805 1 98.88 100 LYS A O 1
ATOM 814 N N . ASN A 1 101 ? 2.76 -30.844 -7.848 1 98.75 101 ASN A N 1
ATOM 815 C CA . ASN A 1 101 ? 2.162 -32.156 -8.109 1 98.75 101 ASN A CA 1
ATOM 816 C C . ASN A 1 101 ? 2.02 -32.406 -9.602 1 98.75 101 ASN A C 1
ATOM 818 O O . ASN A 1 101 ? 2.301 -33.5 -10.078 1 98.75 101 ASN A O 1
ATOM 822 N N . VAL A 1 102 ? 1.632 -31.406 -10.273 1 98.69 102 VAL A N 1
ATOM 823 C CA . VAL A 1 102 ? 1.479 -31.531 -11.719 1 98.69 102 VAL A CA 1
ATOM 824 C C . VAL A 1 102 ? 2.83 -31.844 -12.352 1 98.69 102 VAL A C 1
ATOM 826 O O . VAL A 1 102 ? 2.934 -32.719 -13.211 1 98.69 102 VAL A O 1
ATOM 829 N N . LEU A 1 103 ? 3.844 -31.172 -11.961 1 98.69 103 LEU A N 1
ATOM 830 C CA . LEU A 1 103 ? 5.172 -31.406 -12.523 1 98.69 103 LEU A CA 1
ATOM 831 C C . LEU A 1 103 ? 5.656 -32.812 -12.219 1 98.69 103 LEU A C 1
ATOM 833 O O . LEU A 1 103 ? 6.219 -33.469 -13.094 1 98.69 103 LEU A O 1
ATOM 837 N N . GLN A 1 104 ? 5.363 -33.25 -11.047 1 98.31 104 GLN A N 1
ATOM 838 C CA . GLN A 1 104 ? 5.766 -34.594 -10.664 1 98.31 104 GLN A CA 1
ATOM 839 C C . GLN A 1 104 ? 5.07 -35.656 -11.523 1 98.31 104 GLN A C 1
ATOM 841 O O . GLN A 1 104 ? 5.672 -36.656 -11.898 1 98.31 104 GLN A O 1
ATOM 846 N N . GLN A 1 105 ? 3.877 -35.406 -11.898 1 98.12 105 GLN A N 1
ATOM 847 C CA . GLN A 1 105 ? 3.092 -36.344 -12.703 1 98.12 105 GLN A CA 1
ATOM 848 C C . GLN A 1 105 ? 3.512 -36.281 -14.172 1 98.12 105 GLN A C 1
ATOM 850 O O . GLN A 1 105 ? 3.303 -37.25 -14.914 1 98.12 105 GLN A O 1
ATOM 855 N N . GLU A 1 106 ? 4.066 -35.094 -14.477 1 97.75 106 GLU A N 1
ATOM 856 C CA . GLU A 1 106 ? 4.445 -34.875 -15.875 1 97.75 106 GLU A CA 1
ATOM 857 C C . GLU A 1 106 ? 5.961 -34.812 -16.031 1 97.75 106 GLU A C 1
ATOM 859 O O . GLU A 1 106 ? 6.473 -33.938 -16.719 1 97.75 106 GLU A O 1
ATOM 864 N N . ASP A 1 107 ? 6.613 -35.75 -15.406 1 95.06 107 ASP A N 1
ATOM 865 C CA . ASP A 1 107 ? 8.07 -35.75 -15.359 1 95.06 107 ASP A CA 1
ATOM 866 C C . ASP A 1 107 ? 8.664 -36 -16.75 1 95.06 107 ASP A C 1
ATOM 868 O O . ASP A 1 107 ? 9.82 -35.656 -17 1 95.06 107 ASP A O 1
ATOM 872 N N . ASP A 1 108 ? 7.883 -36.531 -17.672 1 96.69 108 ASP A N 1
ATOM 873 C CA . ASP A 1 108 ? 8.344 -36.781 -19.031 1 96.69 108 ASP A CA 1
ATOM 874 C C . ASP A 1 108 ? 8.531 -35.469 -19.797 1 96.69 108 ASP A C 1
ATOM 876 O O . ASP A 1 108 ? 9.18 -35.438 -20.844 1 96.69 108 ASP A O 1
ATOM 880 N N . LEU A 1 109 ? 8.008 -34.375 -19.188 1 97 109 LEU A N 1
ATOM 881 C CA . LEU A 1 109 ? 8.102 -33.062 -19.828 1 97 109 LEU A CA 1
ATOM 882 C C . LEU A 1 109 ? 9.266 -32.25 -19.266 1 97 109 LEU A C 1
ATOM 884 O O . LEU A 1 109 ? 9.406 -31.078 -19.562 1 97 109 LEU A O 1
ATOM 888 N N . LYS A 1 110 ? 10.188 -32.781 -18.531 1 96.62 110 LYS A N 1
ATOM 889 C CA . LYS A 1 110 ? 11.219 -32.094 -17.75 1 96.62 110 LYS A CA 1
ATOM 890 C C . LYS A 1 110 ? 12.156 -31.312 -18.672 1 96.62 110 LYS A C 1
ATOM 892 O O . LYS A 1 110 ? 12.742 -30.297 -18.25 1 96.62 110 LYS A O 1
ATOM 897 N N . GLU A 1 111 ? 12.266 -31.672 -19.938 1 96.44 111 GLU A N 1
ATOM 898 C CA . GLU A 1 111 ? 13.203 -31.016 -20.844 1 96.44 111 GLU A CA 1
ATOM 899 C C . GLU A 1 111 ? 12.555 -29.812 -21.531 1 96.44 111 GLU A C 1
ATOM 901 O O . GLU A 1 111 ? 13.242 -29 -22.156 1 96.44 111 GLU A O 1
ATOM 906 N N . GLU A 1 112 ? 11.234 -29.734 -21.391 1 96.69 112 GLU A N 1
ATOM 907 C CA . GLU A 1 112 ? 10.523 -28.625 -22 1 96.69 112 GLU A CA 1
ATOM 908 C C . GLU A 1 112 ? 10.805 -27.312 -21.25 1 96.69 112 GLU A C 1
ATOM 910 O O . GLU A 1 112 ? 10.891 -27.297 -20.031 1 96.69 112 GLU A O 1
ATOM 915 N N . GLU A 1 113 ? 10.906 -26.266 -21.969 1 97.56 113 GLU A N 1
ATOM 916 C CA . GLU A 1 113 ? 11.188 -24.953 -21.391 1 97.56 113 GLU A CA 1
ATOM 917 C C . GLU A 1 113 ? 10.117 -24.547 -20.391 1 97.56 113 GLU A C 1
ATOM 919 O O . GLU A 1 113 ? 10.43 -23.984 -19.328 1 97.56 113 GLU A O 1
ATOM 924 N N . VAL A 1 114 ? 8.898 -24.781 -20.672 1 98 114 VAL A N 1
ATOM 925 C CA . VAL A 1 114 ? 7.789 -24.406 -19.812 1 98 114 VAL A CA 1
ATOM 926 C C . VAL A 1 114 ? 7.941 -25.094 -18.453 1 98 114 VAL A C 1
ATOM 928 O O . VAL A 1 114 ? 7.637 -24.516 -17.406 1 98 114 VAL A O 1
ATOM 931 N N . TYR A 1 115 ? 8.438 -26.312 -18.438 1 98.38 115 TYR A N 1
ATOM 932 C CA . TYR A 1 115 ? 8.68 -27.078 -17.219 1 98.38 115 TYR A CA 1
ATOM 933 C C . TYR A 1 115 ? 9.797 -26.438 -16.391 1 98.38 115 TYR A C 1
ATOM 935 O O . TYR A 1 115 ? 9.664 -26.297 -15.18 1 98.38 115 TYR A O 1
ATOM 943 N N . LYS A 1 116 ? 10.758 -26 -17 1 98.5 116 LYS A N 1
ATOM 944 C CA . LYS A 1 116 ? 11.891 -25.391 -16.312 1 98.5 116 LYS A CA 1
ATOM 945 C C . LYS A 1 116 ? 11.508 -24.047 -15.688 1 98.5 116 LYS A C 1
ATOM 947 O O . LYS A 1 116 ? 11.93 -23.734 -14.578 1 98.5 116 LYS A O 1
ATOM 952 N N . VAL A 1 117 ? 10.773 -23.312 -16.406 1 98.75 117 VAL A N 1
ATOM 953 C CA . VAL A 1 117 ? 10.281 -22.047 -15.883 1 98.75 117 VAL A CA 1
ATOM 954 C C . VAL A 1 117 ? 9.43 -22.297 -14.641 1 98.75 117 VAL A C 1
ATOM 956 O O . VAL A 1 117 ? 9.523 -21.547 -13.656 1 98.75 117 VAL A O 1
ATOM 959 N N . ALA A 1 118 ? 8.656 -23.328 -14.672 1 98.88 118 ALA A N 1
ATOM 960 C CA . ALA A 1 118 ? 7.82 -23.703 -13.539 1 98.88 118 ALA A CA 1
ATOM 961 C C . ALA A 1 118 ? 8.672 -24.078 -12.32 1 98.88 118 ALA A C 1
ATOM 963 O O . ALA A 1 118 ? 8.398 -23.625 -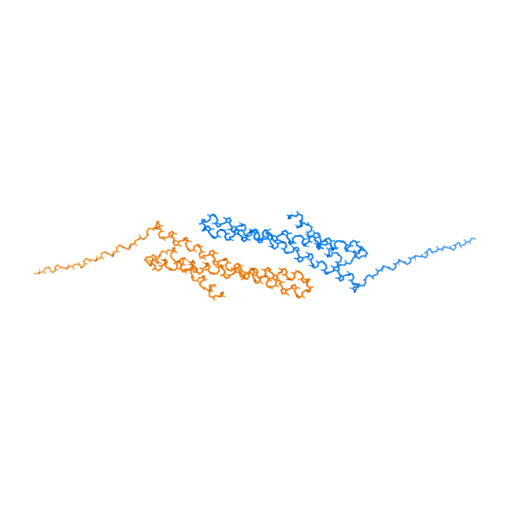11.211 1 98.88 118 ALA A O 1
ATOM 964 N N . GLU A 1 119 ? 9.648 -24.812 -12.586 1 98.81 119 GLU A N 1
ATOM 965 C CA . GLU A 1 119 ? 10.539 -25.203 -11.492 1 98.81 119 GLU A CA 1
ATOM 966 C C . GLU A 1 119 ? 11.195 -23.969 -10.859 1 98.81 119 GLU A C 1
ATOM 968 O O . GLU A 1 119 ? 11.32 -23.891 -9.633 1 98.81 119 GLU A O 1
ATOM 973 N N . ALA A 1 120 ? 11.609 -23.156 -11.703 1 98.75 120 ALA A N 1
ATOM 974 C CA . ALA A 1 120 ? 12.242 -21.938 -11.203 1 98.75 120 ALA A CA 1
ATOM 975 C C . ALA A 1 120 ? 11.266 -21.109 -10.359 1 98.75 120 ALA A C 1
ATOM 977 O O . ALA A 1 120 ? 11.633 -20.578 -9.312 1 98.75 120 ALA A O 1
ATOM 978 N N . ALA A 1 121 ? 10.055 -20.984 -10.789 1 98.81 121 ALA A N 1
ATOM 979 C CA . ALA A 1 121 ? 9.039 -20.25 -10.047 1 98.81 121 ALA A CA 1
ATOM 980 C C . ALA A 1 121 ? 8.797 -20.875 -8.672 1 98.81 121 ALA A C 1
ATOM 982 O O . ALA A 1 121 ? 8.656 -20.172 -7.676 1 98.81 121 ALA A O 1
ATOM 983 N N . LEU A 1 122 ? 8.781 -22.203 -8.641 1 98.88 122 LEU A N 1
ATOM 984 C CA . LEU A 1 122 ? 8.594 -22.906 -7.379 1 98.88 122 LEU A CA 1
ATOM 985 C C . LEU A 1 122 ? 9.758 -22.641 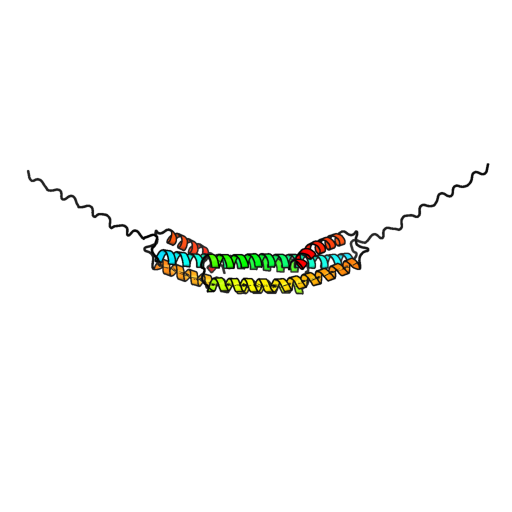-6.43 1 98.88 122 LEU A C 1
ATOM 987 O O . LEU A 1 122 ? 9.547 -22.391 -5.242 1 98.88 122 LEU A O 1
ATOM 991 N N . ASN A 1 123 ? 10.906 -22.688 -7.016 1 98.62 123 ASN A N 1
ATOM 992 C CA . ASN A 1 123 ? 12.094 -22.453 -6.195 1 98.62 123 ASN A CA 1
ATOM 993 C C . ASN A 1 123 ? 12.086 -21.047 -5.59 1 98.62 123 ASN A C 1
ATOM 995 O O . ASN A 1 123 ? 12.398 -20.875 -4.41 1 98.62 123 ASN A O 1
ATOM 999 N N . GLU A 1 124 ? 11.758 -20.109 -6.344 1 98.25 124 GLU A N 1
ATOM 1000 C CA . GLU A 1 124 ? 11.695 -18.734 -5.852 1 98.25 124 GLU A CA 1
ATOM 1001 C C . GLU A 1 124 ? 10.617 -18.578 -4.781 1 98.25 124 GLU A C 1
ATOM 1003 O O . GLU A 1 124 ? 10.836 -17.938 -3.758 1 98.25 124 GLU A O 1
ATOM 1008 N N . ALA A 1 125 ? 9.492 -19.172 -4.945 1 98.62 125 ALA A N 1
ATOM 1009 C CA . ALA A 1 125 ? 8.352 -19.016 -4.047 1 98.62 125 ALA A CA 1
ATOM 1010 C C . ALA A 1 125 ? 8.578 -19.781 -2.742 1 98.62 125 ALA A C 1
ATOM 1012 O O . ALA A 1 125 ? 8.047 -19.391 -1.697 1 98.62 125 ALA A O 1
ATOM 1013 N N . ALA A 1 126 ? 9.375 -20.859 -2.818 1 98.44 126 ALA A N 1
ATOM 1014 C CA . ALA A 1 126 ? 9.633 -21.703 -1.646 1 98.44 126 ALA A CA 1
ATOM 1015 C C . ALA A 1 126 ? 10.25 -20.875 -0.519 1 98.44 126 ALA A C 1
ATOM 1017 O O . ALA A 1 126 ? 9.891 -21.047 0.649 1 98.44 126 ALA A O 1
ATOM 1018 N N . GLY A 1 127 ? 11.195 -20.031 -0.872 1 97.06 127 GLY A N 1
ATOM 1019 C CA . GLY A 1 127 ? 11.828 -19.172 0.123 1 97.06 127 GLY A CA 1
ATOM 1020 C C . GLY A 1 127 ? 10.859 -18.25 0.818 1 97.06 127 GLY A C 1
ATOM 1021 O O . GLY A 1 127 ? 10.914 -18.078 2.037 1 97.06 127 GLY A O 1
ATOM 1022 N N . THR A 1 128 ? 9.945 -17.688 0.066 1 97.75 128 THR A N 1
ATOM 1023 C CA . THR A 1 128 ? 8.953 -16.766 0.593 1 97.75 128 THR A CA 1
ATOM 1024 C C . THR A 1 128 ? 7.969 -17.5 1.506 1 97.75 128 THR A C 1
ATOM 1026 O O . THR A 1 128 ? 7.598 -16.984 2.562 1 97.75 128 THR A O 1
ATOM 1029 N N . ILE A 1 129 ? 7.57 -18.656 1.178 1 97.81 129 ILE A N 1
ATOM 1030 C CA . ILE A 1 129 ? 6.621 -19.453 1.942 1 97.81 129 ILE A CA 1
ATOM 1031 C C . ILE A 1 129 ? 7.223 -19.812 3.297 1 97.81 129 ILE A C 1
ATOM 1033 O O . ILE A 1 129 ? 6.543 -19.766 4.324 1 97.81 129 ILE A O 1
ATOM 1037 N N . GLN A 1 130 ? 8.516 -20.047 3.334 1 95.62 130 GLN A N 1
ATOM 1038 C CA . GLN A 1 130 ? 9.203 -20.453 4.559 1 95.62 130 GLN A CA 1
ATOM 1039 C C . GLN A 1 130 ? 9.477 -19.234 5.449 1 95.62 130 GLN A C 1
ATOM 1041 O O . GLN A 1 130 ? 9.594 -19.375 6.672 1 95.62 130 GLN A O 1
ATOM 1046 N N . ALA A 1 131 ? 9.578 -18.141 4.809 1 92.06 131 ALA A N 1
ATOM 1047 C CA . ALA A 1 131 ? 10.008 -16.938 5.52 1 92.06 131 ALA A CA 1
ATOM 1048 C C . ALA A 1 131 ? 8.828 -16.266 6.207 1 92.06 131 ALA A C 1
ATOM 1050 O O . ALA A 1 131 ? 9.016 -15.312 6.98 1 92.06 131 ALA A O 1
ATOM 1051 N N . VAL A 1 132 ? 7.609 -16.609 5.93 1 89.62 132 VAL A N 1
ATOM 1052 C CA . VAL A 1 132 ? 6.449 -15.953 6.52 1 89.62 132 VAL A CA 1
ATOM 1053 C C . VAL A 1 132 ? 5.984 -16.734 7.75 1 89.62 132 VAL A C 1
ATOM 1055 O O . VAL A 1 132 ? 5.984 -17.969 7.746 1 89.62 132 VAL A O 1
ATOM 1058 N N . MET B 1 1 ? 21.328 90.188 14.828 1 40.34 1 MET B N 1
ATOM 1059 C CA . MET B 1 1 ? 21.547 88.875 14.148 1 40.34 1 MET B CA 1
ATOM 1060 C C . MET B 1 1 ? 20.922 87.75 14.922 1 40.34 1 MET B C 1
ATOM 1062 O O . MET B 1 1 ? 21.391 87.375 16 1 40.34 1 MET B O 1
ATOM 1066 N N . SER B 1 2 ? 19.594 87.625 14.906 1 47.19 2 SER B N 1
ATOM 1067 C CA . SER B 1 2 ? 18.703 86.688 15.609 1 47.19 2 SER B CA 1
ATOM 1068 C C . SER B 1 2 ? 18.969 85.25 15.195 1 47.19 2 SER B C 1
ATOM 1070 O O . SER B 1 2 ? 18.938 84.938 14 1 47.19 2 SER B O 1
ATOM 1072 N N . ALA B 1 3 ? 19.828 84.5 15.992 1 54.56 3 ALA B N 1
ATOM 1073 C CA . ALA B 1 3 ? 20.078 83.062 15.797 1 54.56 3 ALA B CA 1
ATOM 1074 C C . ALA B 1 3 ? 18.781 82.25 15.766 1 54.56 3 ALA B C 1
ATOM 1076 O O . ALA B 1 3 ? 18.016 82.25 16.719 1 54.56 3 ALA B O 1
ATOM 1077 N N . GLU B 1 4 ? 18.062 82.125 14.617 1 50.81 4 GLU B N 1
ATOM 1078 C CA . GLU B 1 4 ? 16.969 81.188 14.422 1 50.81 4 GLU B CA 1
ATOM 1079 C C . GLU B 1 4 ? 17.375 79.75 14.867 1 50.81 4 GLU B C 1
ATOM 1081 O O . GLU B 1 4 ? 18.328 79.188 14.344 1 50.81 4 GLU B O 1
ATOM 1086 N N . THR B 1 5 ? 17.047 79.375 16.109 1 53.81 5 THR B N 1
ATOM 1087 C CA . THR B 1 5 ? 17.203 78 16.625 1 53.81 5 THR B CA 1
ATOM 1088 C C . THR B 1 5 ? 16.547 77 15.68 1 53.81 5 THR B C 1
ATOM 1090 O O . THR B 1 5 ? 15.328 77.062 15.453 1 53.81 5 THR B O 1
ATOM 1093 N N . GLN B 1 6 ? 17.234 76.438 14.648 1 53.03 6 GLN B N 1
ATOM 1094 C CA . GLN B 1 6 ? 16.781 75.312 13.812 1 53.03 6 GLN B CA 1
ATOM 1095 C C . GLN B 1 6 ? 16.328 74.125 14.656 1 53.03 6 GLN B C 1
ATOM 1097 O O . GLN B 1 6 ? 17.125 73.562 15.367 1 53.03 6 GLN B O 1
ATOM 1102 N N . ASP B 1 7 ? 15.078 74.188 15.102 1 54.91 7 ASP B N 1
ATOM 1103 C CA . ASP B 1 7 ? 14.508 72.938 15.695 1 54.91 7 ASP B CA 1
ATOM 1104 C C . ASP B 1 7 ? 14.766 71.75 14.82 1 54.91 7 ASP B C 1
ATOM 1106 O O . ASP B 1 7 ? 14.305 71.688 13.68 1 54.91 7 ASP B O 1
ATOM 1110 N N . VAL B 1 8 ? 15.922 71.125 14.914 1 55.66 8 VAL B N 1
ATOM 1111 C CA . VAL B 1 8 ? 16.125 69.812 14.266 1 55.66 8 VAL B CA 1
ATOM 1112 C C . VAL B 1 8 ? 14.984 68.875 14.617 1 55.66 8 VAL B C 1
ATOM 1114 O O . VAL B 1 8 ? 14.602 68.75 15.789 1 55.66 8 VAL B O 1
ATOM 1117 N N . PRO B 1 9 ? 14.055 68.625 13.672 1 56.22 9 PRO B N 1
ATOM 1118 C CA . PRO B 1 9 ? 13.008 67.625 13.977 1 56.22 9 PRO B CA 1
ATOM 1119 C C . PRO B 1 9 ? 13.57 66.375 14.578 1 56.22 9 PRO B C 1
ATOM 1121 O O . PRO B 1 9 ? 14.555 65.812 14.078 1 56.22 9 PRO B O 1
ATOM 1124 N N . MET B 1 10 ? 13.5 66.125 15.883 1 55.12 10 MET B N 1
ATOM 1125 C CA . MET B 1 10 ? 13.844 64.812 16.516 1 55.12 10 MET B CA 1
ATOM 1126 C C . MET B 1 10 ? 13.375 63.656 15.68 1 55.12 10 MET B C 1
ATOM 1128 O O . MET B 1 10 ? 12.195 63.562 15.32 1 55.12 10 MET B O 1
ATOM 1132 N N . GLU B 1 11 ? 14.164 63.062 14.844 1 52.34 11 GLU B N 1
ATOM 1133 C CA . GLU B 1 11 ? 13.852 61.812 14.141 1 52.34 11 GLU B CA 1
ATOM 1134 C C . GLU B 1 11 ? 13.188 60.812 15.078 1 52.34 11 GLU B C 1
ATOM 1136 O O . GLU B 1 11 ? 13.695 60.531 16.172 1 52.34 11 GLU B O 1
ATOM 1141 N N . GLU B 1 12 ? 11.891 60.688 15.18 1 55.09 12 GLU B N 1
ATOM 1142 C CA . GLU B 1 12 ? 11.211 59.594 15.891 1 55.09 12 GLU B CA 1
ATOM 1143 C C . GLU B 1 12 ? 11.93 58.281 15.688 1 55.09 12 GLU B C 1
ATOM 1145 O O . GLU B 1 12 ? 12.227 57.875 14.555 1 55.09 12 GLU B O 1
ATOM 1150 N N . SER B 1 13 ? 12.766 57.812 16.656 1 58.09 13 SER B N 1
ATOM 1151 C CA . SER B 1 13 ? 13.344 56.469 16.625 1 58.09 13 SER B CA 1
ATOM 1152 C C . SER B 1 13 ? 12.344 55.438 16.094 1 58.09 13 SER B C 1
ATOM 1154 O O . SER B 1 13 ? 11.148 55.5 16.391 1 58.09 13 SER B O 1
ATOM 1156 N N . PRO B 1 14 ? 12.664 54.844 14.945 1 59.44 14 PRO B N 1
ATOM 1157 C CA . PRO B 1 14 ? 11.711 53.875 14.438 1 59.44 14 PRO B CA 1
ATOM 1158 C C . PRO B 1 14 ? 11.125 53 15.547 1 59.44 14 PRO B C 1
ATOM 1160 O O . PRO B 1 14 ? 11.789 52.75 16.562 1 59.44 14 PRO B O 1
ATOM 1163 N N . ALA B 1 15 ? 9.867 52.969 15.75 1 58.69 15 ALA B N 1
ATOM 1164 C CA . ALA B 1 15 ? 9.18 52.062 16.688 1 58.69 15 ALA B CA 1
ATOM 1165 C C . ALA B 1 15 ? 9.906 50.719 16.797 1 58.69 15 ALA B C 1
ATOM 1167 O O . ALA B 1 15 ? 10.492 50.25 15.828 1 58.69 15 ALA B O 1
ATOM 1168 N N . PRO B 1 16 ? 10.438 50.219 17.922 1 56.06 16 PRO B N 1
ATOM 1169 C CA . PRO B 1 16 ? 11.125 48.938 18.062 1 56.06 16 PRO B CA 1
ATOM 1170 C C . PRO B 1 16 ? 10.453 47.844 17.266 1 56.06 16 PRO B C 1
ATOM 1172 O O . PRO B 1 16 ? 9.234 47.656 17.359 1 56.06 16 PRO B O 1
ATOM 1175 N N . GLU B 1 17 ? 10.891 47.406 16.141 1 56.47 17 GLU B N 1
ATOM 1176 C CA . GLU B 1 17 ? 10.414 46.219 15.453 1 56.47 17 GLU B CA 1
ATOM 1177 C C . GLU B 1 17 ? 10.109 45.094 16.453 1 56.47 17 GLU B C 1
ATOM 1179 O O . GLU B 1 17 ? 10.938 44.781 17.297 1 56.47 17 GLU B O 1
ATOM 1184 N N . VAL B 1 18 ? 8.953 45.031 16.984 1 62.97 18 VAL B N 1
ATOM 1185 C CA . VAL B 1 18 ? 8.602 43.938 17.891 1 62.97 18 VAL B CA 1
ATOM 1186 C C . VAL B 1 18 ? 9.2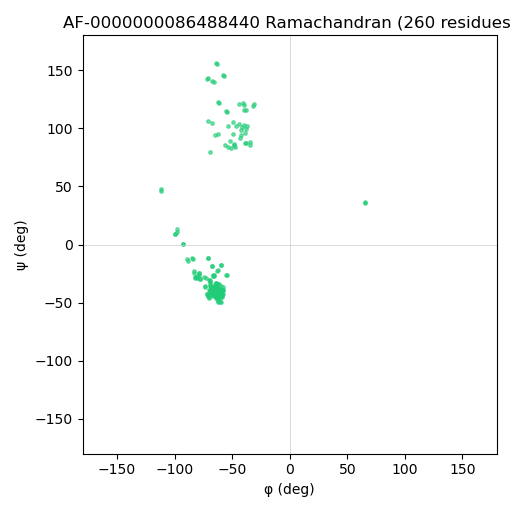81 42.656 17.453 1 62.97 18 VAL B C 1
ATOM 1188 O O . VAL B 1 18 ? 9.039 42.156 16.344 1 62.97 18 VAL B O 1
ATOM 1191 N N . GLN B 1 19 ? 10.5 42.406 17.859 1 74.38 19 GLN B N 1
ATOM 1192 C CA . GLN B 1 19 ? 11.266 41.188 17.531 1 74.38 19 GLN B CA 1
ATOM 1193 C C . GLN B 1 19 ? 10.672 39.969 18.188 1 74.38 19 GLN B C 1
ATOM 1195 O O . GLN B 1 19 ? 10.492 39.906 19.406 1 74.38 19 GLN B O 1
ATOM 1200 N N . VAL B 1 20 ? 9.977 39.094 17.484 1 81.88 20 VAL B N 1
ATOM 1201 C CA . VAL B 1 20 ? 9.383 37.844 17.953 1 81.88 20 VAL B CA 1
ATOM 1202 C C . VAL B 1 20 ? 10.484 36.906 18.453 1 81.88 20 VAL B C 1
ATOM 1204 O O . VAL B 1 20 ? 11.477 36.688 17.75 1 81.88 20 VAL B O 1
ATOM 1207 N N . SER B 1 21 ? 10.43 36.469 19.703 1 87 21 SER B N 1
ATOM 1208 C CA . SER B 1 21 ? 11.383 35.5 20.25 1 87 21 SER B CA 1
ATOM 1209 C C . SER B 1 21 ? 11.258 34.125 19.578 1 87 21 SER B C 1
ATOM 1211 O O . SER B 1 21 ? 10.148 33.719 19.234 1 87 21 SER B O 1
ATOM 1213 N N . LYS B 1 22 ? 12.43 33.5 19.328 1 85.31 22 LYS B N 1
ATOM 1214 C CA . LYS B 1 22 ? 12.422 32.156 18.766 1 85.31 22 LYS B CA 1
ATOM 1215 C C . LYS B 1 22 ? 11.688 31.188 19.672 1 85.31 22 LYS B C 1
ATOM 1217 O O . LYS B 1 22 ? 11.258 30.125 19.219 1 85.31 22 LYS B O 1
ATOM 1222 N N . ASN B 1 23 ? 11.469 31.469 20.891 1 91.31 23 ASN B N 1
ATOM 1223 C CA . ASN B 1 23 ? 10.828 30.578 21.859 1 91.31 23 ASN B CA 1
ATOM 1224 C C . ASN B 1 23 ? 9.352 30.922 22.047 1 91.31 23 ASN B C 1
ATOM 1226 O O . ASN B 1 23 ? 8.703 30.406 22.969 1 91.31 23 ASN B O 1
ATOM 1230 N N . ASP B 1 24 ? 8.836 31.766 21.266 1 94.62 24 ASP B N 1
ATOM 1231 C CA . ASP B 1 24 ? 7.414 32.094 21.281 1 94.62 24 ASP B CA 1
ATOM 1232 C C . ASP B 1 24 ? 6.555 30.844 21.109 1 94.62 24 ASP B C 1
ATOM 1234 O O . ASP B 1 24 ? 6.695 30.109 20.141 1 94.62 24 ASP B O 1
ATOM 1238 N N . PRO B 1 25 ? 5.766 30.453 22.094 1 96.38 25 PRO B N 1
ATOM 1239 C CA . PRO B 1 25 ? 4.973 29.219 22.062 1 96.38 25 PRO B CA 1
ATOM 1240 C C . PRO B 1 25 ? 4.055 29.141 20.844 1 96.38 25 PRO B C 1
ATOM 1242 O O . PRO B 1 25 ? 3.699 28.047 20.406 1 96.38 25 PRO B O 1
ATOM 1245 N N . ARG B 1 26 ? 3.664 30.297 20.312 1 97.62 26 ARG B N 1
ATOM 1246 C CA . ARG B 1 26 ? 2.818 30.297 19.125 1 97.62 26 ARG B CA 1
ATOM 1247 C C . ARG B 1 26 ? 3.549 29.688 17.938 1 97.62 26 ARG B C 1
ATOM 1249 O O . ARG B 1 26 ? 2.932 29.031 17.094 1 97.62 26 ARG B O 1
ATOM 1256 N N . LEU B 1 27 ? 4.832 29.859 17.859 1 97.88 27 LEU B N 1
ATOM 1257 C CA . LEU B 1 27 ? 5.621 29.281 16.781 1 97.88 27 LEU B CA 1
ATOM 1258 C C . LEU B 1 27 ? 5.672 27.766 16.891 1 97.88 27 LEU B C 1
ATOM 1260 O O . LEU B 1 27 ? 5.598 27.062 15.891 1 97.88 27 LEU B O 1
ATOM 1264 N N . ARG B 1 28 ? 5.734 27.359 18.109 1 95.69 28 ARG B N 1
ATOM 1265 C CA . ARG B 1 28 ? 5.723 25.906 18.328 1 95.69 28 ARG B CA 1
ATOM 1266 C C . ARG B 1 28 ? 4.391 25.297 17.922 1 95.69 28 ARG B C 1
ATOM 1268 O O . ARG B 1 28 ? 4.355 24.25 17.281 1 95.69 28 ARG B O 1
ATOM 1275 N N . SER B 1 29 ? 3.35 25.953 18.234 1 96.62 29 SER B N 1
ATOM 1276 C CA . SER B 1 29 ? 2.018 25.484 17.875 1 96.62 29 SER B CA 1
ATOM 1277 C C . SER B 1 29 ? 1.855 25.406 16.359 1 96.62 29 SER B C 1
ATOM 1279 O O . SER B 1 29 ? 1.319 24.422 15.844 1 96.62 29 SER B O 1
ATOM 1281 N N . ILE B 1 30 ? 2.361 26.422 15.695 1 98.25 30 ILE B N 1
ATOM 1282 C CA . ILE B 1 30 ? 2.281 26.453 14.234 1 98.25 30 ILE B CA 1
ATOM 1283 C C . ILE B 1 30 ? 3.086 25.297 13.648 1 98.25 30 ILE B C 1
ATOM 1285 O O . ILE B 1 30 ? 2.623 24.609 12.734 1 98.25 30 ILE B O 1
ATOM 1289 N N . LYS B 1 31 ? 4.195 25.078 14.25 1 97.06 31 LYS B N 1
ATOM 1290 C CA . LYS B 1 31 ? 5.062 24.016 13.766 1 97.06 31 LYS B CA 1
ATOM 1291 C C . LYS B 1 31 ? 4.387 22.641 13.898 1 97.06 31 LYS B C 1
ATOM 1293 O O . LYS B 1 31 ? 4.41 21.844 12.961 1 97.06 31 LYS B O 1
ATOM 1298 N N . ILE B 1 32 ? 3.689 22.422 14.906 1 95.88 32 ILE B N 1
ATOM 1299 C CA . ILE B 1 32 ? 3.045 21.141 15.172 1 95.88 32 ILE B CA 1
ATOM 1300 C C . ILE B 1 32 ? 1.89 20.922 14.195 1 95.88 32 ILE B C 1
ATOM 1302 O O . ILE B 1 32 ? 1.752 19.844 13.609 1 95.88 32 ILE B O 1
ATOM 1306 N N . LYS B 1 33 ? 1.156 21.938 14.023 1 97.75 33 LYS B N 1
ATOM 1307 C CA . LYS B 1 33 ? 0.01 21.828 13.125 1 97.75 33 LYS B CA 1
ATOM 1308 C C . LYS B 1 33 ? 0.46 21.688 11.672 1 97.75 33 LYS B C 1
ATOM 1310 O O . LYS B 1 33 ? -0.157 20.969 10.891 1 97.75 33 LYS B O 1
ATOM 1315 N N . THR B 1 34 ? 1.547 22.359 11.336 1 98.44 34 THR B N 1
ATOM 1316 C CA . THR B 1 34 ? 2.125 22.203 10.008 1 98.44 34 THR B CA 1
ATOM 1317 C C . THR B 1 34 ? 2.551 20.766 9.758 1 98.44 34 THR B C 1
ATOM 1319 O O . THR B 1 34 ? 2.297 20.203 8.688 1 98.44 34 THR B O 1
ATOM 1322 N N . GLY B 1 35 ? 3.174 20.141 10.766 1 97.25 35 GLY B N 1
ATOM 1323 C CA . GLY B 1 35 ? 3.543 18.734 10.672 1 97.25 35 GLY B CA 1
ATOM 1324 C C . GLY B 1 35 ? 2.361 17.828 10.4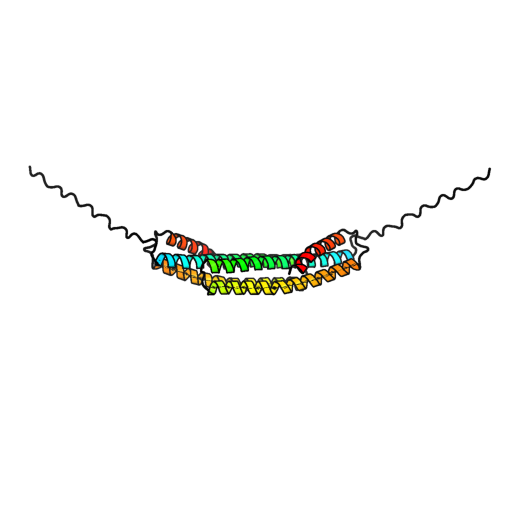06 1 97.25 35 GLY B C 1
ATOM 1325 O O . GLY B 1 35 ? 2.445 16.922 9.578 1 97.25 35 GLY B O 1
ATOM 1326 N N . SER B 1 36 ? 1.275 18.125 11.023 1 97.12 36 SER B N 1
ATOM 1327 C CA . SER B 1 36 ? 0.067 17.328 10.82 1 97.12 36 SER B CA 1
ATOM 1328 C C . SER B 1 36 ? -0.429 17.422 9.383 1 97.12 36 SER B C 1
ATOM 1330 O O . SER B 1 36 ? -0.753 16.422 8.758 1 97.12 36 SER B O 1
ATOM 1332 N N . VAL B 1 37 ? -0.442 18.625 8.859 1 98.62 37 VAL B N 1
ATOM 1333 C CA . VAL B 1 37 ? -0.904 18.844 7.488 1 98.62 37 VAL B CA 1
ATOM 1334 C C . VAL B 1 37 ? 0.009 18.109 6.512 1 98.62 37 VAL B C 1
ATOM 1336 O O . VAL B 1 37 ? -0.467 17.422 5.609 1 98.62 37 VAL B O 1
ATOM 1339 N N . LYS B 1 38 ? 1.287 18.188 6.715 1 98.31 38 LYS B N 1
ATOM 1340 C CA . LYS B 1 38 ? 2.242 17.547 5.812 1 98.31 38 LYS B CA 1
ATOM 1341 C C . LYS B 1 38 ? 2.109 16.031 5.855 1 98.31 38 LYS B C 1
ATOM 1343 O O . LYS B 1 38 ? 2.117 15.367 4.812 1 98.31 38 LYS B O 1
ATOM 1348 N N . ARG B 1 39 ? 1.919 15.445 7.02 1 97 39 ARG B N 1
ATOM 1349 C CA . ARG B 1 39 ? 1.812 14 7.184 1 97 39 ARG B CA 1
ATOM 1350 C C . ARG B 1 39 ? 0.53 13.469 6.551 1 97 39 ARG B C 1
ATOM 1352 O O . ARG B 1 39 ? 0.554 12.469 5.828 1 97 39 ARG B O 1
ATOM 1359 N N . LEU B 1 40 ? -0.511 14.211 6.742 1 97.94 40 LEU B N 1
ATOM 1360 C CA . LEU B 1 40 ? -1.787 13.773 6.184 1 97.94 40 LEU B CA 1
ATOM 1361 C C . LEU B 1 40 ? -1.812 13.969 4.668 1 97.94 40 LEU B C 1
ATOM 1363 O O . LEU B 1 40 ? -2.398 13.164 3.945 1 97.94 40 LEU B O 1
ATOM 1367 N N . HIS B 1 41 ? -1.193 15.031 4.258 1 98.56 41 HIS B N 1
ATOM 1368 C CA . HIS B 1 41 ? -1.066 15.227 2.82 1 98.56 41 HIS B CA 1
ATOM 1369 C C . HIS B 1 41 ? -0.332 14.062 2.164 1 98.56 41 HIS B C 1
ATOM 1371 O O . HIS B 1 41 ? -0.809 13.5 1.177 1 98.56 41 HIS B O 1
ATOM 1377 N N . LYS B 1 42 ? 0.731 13.625 2.729 1 97.38 42 LYS B N 1
ATOM 1378 C CA . LYS B 1 42 ? 1.487 12.484 2.232 1 97.38 42 LYS B CA 1
ATOM 1379 C C . LYS B 1 42 ? 0.651 11.203 2.287 1 97.38 42 LYS B C 1
ATOM 1381 O O . LYS B 1 42 ? 0.753 10.352 1.403 1 97.38 42 LYS B O 1
ATOM 1386 N N . ASP B 1 43 ? -0.148 11.125 3.316 1 96.75 43 ASP B N 1
ATOM 1387 C CA . ASP B 1 43 ? -1.011 9.953 3.436 1 96.75 43 ASP B CA 1
ATOM 1388 C C . ASP B 1 43 ? -1.993 9.867 2.27 1 96.75 43 ASP B C 1
ATOM 1390 O O . ASP B 1 43 ? -2.168 8.805 1.671 1 96.75 43 ASP B O 1
ATOM 1394 N N . VAL B 1 44 ? -2.592 10.953 1.931 1 97.94 44 VAL B N 1
ATOM 1395 C CA . VAL B 1 44 ? -3.533 10.969 0.816 1 97.94 44 VAL B CA 1
ATOM 1396 C C . VAL B 1 44 ? -2.816 10.562 -0.47 1 97.94 44 VAL B C 1
ATOM 1398 O O . VAL B 1 44 ? -3.293 9.695 -1.209 1 97.94 44 VAL B O 1
ATOM 1401 N N . LEU B 1 45 ? -1.655 11.078 -0.677 1 98 45 LEU B N 1
ATOM 1402 C CA . LEU B 1 45 ? -0.887 10.773 -1.878 1 98 45 LEU B CA 1
ATOM 1403 C C . LEU B 1 45 ? -0.49 9.297 -1.905 1 98 45 LEU B C 1
ATOM 1405 O O . LEU B 1 45 ? -0.506 8.664 -2.965 1 98 45 LEU B O 1
ATOM 1409 N N . TYR B 1 46 ? -0.202 8.805 -0.726 1 96 46 TYR B N 1
ATOM 1410 C CA . TYR B 1 46 ? 0.181 7.406 -0.588 1 96 46 TYR B CA 1
ATOM 1411 C C . TYR B 1 46 ? -0.953 6.484 -1.024 1 96 46 TYR B C 1
ATOM 1413 O O . TYR B 1 46 ? -0.749 5.582 -1.836 1 96 46 TYR B O 1
ATOM 1421 N N . TYR B 1 47 ? -2.115 6.766 -0.605 1 96.12 47 TYR B N 1
ATOM 1422 C CA . TYR B 1 47 ? -3.236 5.879 -0.891 1 96.12 47 TYR B CA 1
ATOM 1423 C C . TYR B 1 47 ? -3.734 6.07 -2.318 1 96.12 47 TYR B C 1
ATOM 1425 O O . TYR B 1 47 ? -4.215 5.125 -2.947 1 96.12 47 TYR B O 1
ATOM 1433 N N . GLN B 1 48 ? -3.592 7.258 -2.854 1 97.75 48 GLN B N 1
ATOM 1434 C CA . GLN B 1 48 ? -3.889 7.465 -4.27 1 97.75 48 GLN B CA 1
ATOM 1435 C C . GLN B 1 48 ? -2.965 6.625 -5.148 1 97.75 48 GLN B C 1
ATOM 1437 O O . GLN B 1 48 ? -3.416 6.004 -6.113 1 97.75 48 GLN B O 1
ATOM 1442 N N . LYS B 1 49 ? -1.72 6.625 -4.766 1 96.94 49 LYS B N 1
ATOM 1443 C CA . LYS B 1 49 ? -0.755 5.805 -5.492 1 96.94 49 LYS B CA 1
ATOM 1444 C C . LYS B 1 49 ? -1.1 4.324 -5.379 1 96.94 49 LYS B C 1
ATOM 1446 O O . LYS B 1 49 ? -1.059 3.594 -6.371 1 96.94 49 LYS B O 1
ATOM 1451 N N . GLU B 1 50 ? -1.468 3.865 -4.168 1 95.69 50 GLU B N 1
ATOM 1452 C CA . GLU B 1 50 ? -1.871 2.477 -3.969 1 95.69 50 GLU B CA 1
ATOM 1453 C C . GLU B 1 50 ? -3.1 2.131 -4.805 1 95.69 50 GLU B C 1
ATOM 1455 O O . GLU B 1 50 ? -3.172 1.05 -5.395 1 95.69 50 GLU B O 1
ATOM 1460 N N . LEU B 1 51 ? -4.023 3.07 -4.895 1 97.31 51 LEU B N 1
ATOM 1461 C CA . LEU B 1 51 ? -5.238 2.826 -5.664 1 97.31 51 LEU B CA 1
ATOM 1462 C C . LEU B 1 51 ? -4.918 2.646 -7.141 1 97.31 51 LEU B C 1
ATOM 1464 O O . LEU B 1 51 ? -5.461 1.754 -7.797 1 97.31 51 LEU B O 1
ATOM 1468 N N . VAL B 1 52 ? -4.047 3.455 -7.633 1 97.94 52 VAL B N 1
ATOM 1469 C CA . VAL B 1 52 ? -3.617 3.326 -9.023 1 97.94 52 VAL B CA 1
ATOM 1470 C C . VAL B 1 52 ? -2.967 1.961 -9.234 1 97.94 52 VAL B C 1
ATOM 1472 O O . VAL B 1 52 ? -3.293 1.254 -10.195 1 97.94 52 VAL B O 1
ATOM 1475 N N . GLN B 1 53 ? -2.123 1.535 -8.328 1 96.25 53 GLN B N 1
ATOM 1476 C CA . GLN B 1 53 ? -1.429 0.256 -8.43 1 96.25 53 GLN B CA 1
ATOM 1477 C C . GLN B 1 53 ? -2.412 -0.909 -8.391 1 96.25 53 GLN B C 1
ATOM 1479 O O . GLN B 1 53 ? -2.311 -1.841 -9.195 1 96.25 53 GLN B O 1
ATOM 1484 N N . HIS B 1 54 ? -3.432 -0.844 -7.488 1 96.62 54 HIS B N 1
ATOM 1485 C CA . HIS B 1 54 ? -4.43 -1.902 -7.387 1 96.62 54 HIS B CA 1
ATOM 1486 C C . HIS B 1 54 ? -5.312 -1.947 -8.625 1 96.62 54 HIS B C 1
ATOM 1488 O O . HIS B 1 54 ? -5.652 -3.027 -9.117 1 96.62 54 HIS B O 1
ATOM 1494 N N . THR B 1 55 ? -5.566 -0.769 -9.117 1 98.06 55 THR B N 1
ATOM 1495 C CA . THR B 1 55 ? -6.387 -0.69 -10.32 1 98.06 55 THR B CA 1
ATOM 1496 C C . THR B 1 55 ? -5.66 -1.303 -11.516 1 98.06 55 THR B C 1
ATOM 1498 O O . THR B 1 55 ? -6.23 -2.107 -12.25 1 98.06 55 THR B O 1
ATOM 1501 N N . GLU B 1 56 ? -4.406 -0.995 -11.656 1 97.75 56 GLU B N 1
ATOM 1502 C CA . GLU B 1 56 ? -3.586 -1.551 -12.734 1 97.75 56 GLU B CA 1
ATOM 1503 C C . GLU B 1 56 ? -3.426 -3.061 -12.578 1 97.75 56 GLU B C 1
ATOM 1505 O O . GLU B 1 56 ? -3.428 -3.795 -13.57 1 97.75 56 GLU B O 1
ATOM 1510 N N . LYS B 1 57 ? -3.324 -3.502 -11.391 1 96.5 57 LYS B N 1
ATOM 1511 C CA . LYS B 1 57 ? -3.211 -4.93 -11.102 1 96.5 57 LYS B CA 1
ATOM 1512 C C . LYS B 1 57 ? -4.457 -5.684 -11.555 1 96.5 57 LYS B C 1
ATOM 1514 O O . LYS B 1 57 ? -4.355 -6.707 -12.234 1 96.5 57 LYS B O 1
ATOM 1519 N N . VAL B 1 58 ? -5.566 -5.168 -11.242 1 97.75 58 VAL B N 1
ATOM 1520 C CA . VAL B 1 58 ? -6.832 -5.781 -11.617 1 97.75 58 VAL B CA 1
ATOM 1521 C C . VAL B 1 58 ? -6.926 -5.867 -13.141 1 97.75 58 VAL B C 1
ATOM 1523 O O . VAL B 1 58 ? -7.266 -6.918 -13.688 1 97.75 58 VAL B O 1
ATOM 1526 N N . GLU B 1 59 ? -6.57 -4.758 -13.758 1 97.75 59 GLU B N 1
ATOM 1527 C CA . GLU B 1 59 ? -6.641 -4.711 -15.219 1 97.75 59 GLU B CA 1
ATOM 1528 C C . GLU B 1 59 ? -5.68 -5.711 -15.852 1 97.75 59 GLU B C 1
ATOM 1530 O O . GLU B 1 59 ? -6.039 -6.418 -16.797 1 97.75 59 GLU B O 1
ATOM 1535 N N . LYS B 1 60 ? -4.539 -5.82 -15.344 1 96.5 60 LYS B N 1
ATOM 1536 C CA . LYS B 1 60 ? -3.533 -6.742 -15.867 1 96.5 60 LYS B CA 1
ATOM 1537 C C 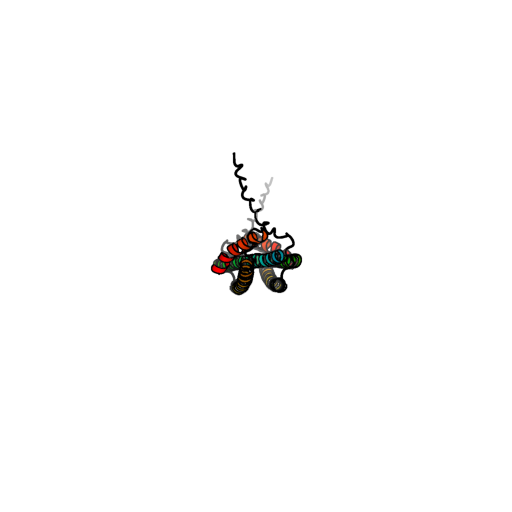. LYS B 1 60 ? -3.959 -8.195 -15.656 1 96.5 60 LYS B C 1
ATOM 1539 O O . LYS B 1 60 ? -3.807 -9.023 -16.547 1 96.5 60 LYS B O 1
ATOM 1544 N N . MET B 1 61 ? -4.512 -8.555 -14.492 1 95.31 61 MET B N 1
ATOM 1545 C CA . MET B 1 61 ? -4.941 -9.914 -14.195 1 95.31 61 MET B CA 1
ATOM 1546 C C . MET B 1 61 ? -6.078 -10.344 -15.117 1 95.31 61 MET B C 1
ATOM 1548 O O . MET B 1 61 ? -6.09 -11.477 -15.609 1 95.31 61 MET B O 1
ATOM 1552 N N . LYS B 1 62 ? -6.926 -9.383 -15.398 1 95.94 62 LYS B N 1
ATOM 1553 C CA . LYS B 1 62 ? -8.016 -9.656 -16.328 1 95.94 62 LYS B CA 1
ATOM 1554 C C . LYS B 1 62 ? -7.48 -9.914 -17.75 1 95.94 62 LYS B C 1
ATOM 1556 O O . LYS B 1 62 ? -7.898 -10.859 -18.406 1 95.94 62 LYS B O 1
ATOM 1561 N N . ALA B 1 63 ? -6.508 -9.125 -18.141 1 95.69 63 ALA B N 1
ATOM 1562 C CA . ALA B 1 63 ? -5.91 -9.25 -19.469 1 95.69 63 ALA B CA 1
ATOM 1563 C C . ALA B 1 63 ? -5.164 -10.57 -19.609 1 95.69 63 ALA B C 1
ATOM 1565 O O . ALA B 1 63 ? -5.16 -11.172 -20.688 1 95.69 63 ALA B O 1
ATOM 1566 N N . ASP B 1 64 ? -4.68 -11.109 -18.516 1 91.75 64 ASP B N 1
ATOM 1567 C CA . ASP B 1 64 ? -3.889 -12.336 -18.516 1 91.75 64 ASP B CA 1
ATOM 1568 C C . ASP B 1 64 ? -4.773 -13.555 -18.297 1 91.75 64 ASP B C 1
ATOM 1570 O O . ASP B 1 64 ? -4.277 -14.688 -18.234 1 91.75 64 ASP B O 1
ATOM 1574 N N . GLY B 1 65 ? -5.996 -13.391 -18.156 1 92.44 65 GLY B N 1
ATOM 1575 C CA . GLY B 1 65 ? -6.902 -14.5 -17.922 1 92.44 65 GLY B CA 1
ATOM 1576 C C . GLY B 1 65 ? -6.672 -15.188 -16.594 1 92.44 65 GLY B C 1
ATOM 1577 O O . GLY B 1 65 ? -6.77 -16.406 -16.484 1 92.44 65 GLY B O 1
ATOM 1578 N N . ALA B 1 66 ? -6.324 -14.398 -15.578 1 93.94 66 ALA B N 1
ATOM 1579 C CA . ALA B 1 66 ? -6.105 -14.938 -14.242 1 93.94 66 ALA B CA 1
ATOM 1580 C C . ALA B 1 66 ? -7.395 -15.523 -13.672 1 93.94 66 ALA B C 1
ATOM 1582 O O . ALA B 1 66 ? -8.492 -15.141 -14.078 1 93.94 66 ALA B O 1
ATOM 1583 N N . PRO B 1 67 ? -7.281 -16.422 -12.758 1 93.5 67 PRO B N 1
ATOM 1584 C CA . PRO B 1 67 ? -8.469 -16.984 -12.117 1 93.5 67 PRO B CA 1
ATOM 1585 C C . PRO B 1 67 ? -9.352 -15.93 -11.453 1 93.5 67 PRO B C 1
ATOM 1587 O O . PRO B 1 67 ? -8.844 -14.977 -10.867 1 93.5 67 PRO B O 1
ATOM 1590 N N . ALA B 1 68 ? -10.586 -16.172 -11.516 1 95.44 68 ALA B N 1
ATOM 1591 C CA . ALA B 1 68 ? -11.586 -15.219 -11.031 1 95.44 68 ALA B CA 1
ATOM 1592 C C . ALA B 1 68 ? -11.383 -14.914 -9.547 1 95.44 68 ALA B C 1
ATOM 1594 O O . ALA B 1 68 ? -11.523 -13.766 -9.117 1 95.44 68 ALA B O 1
ATOM 1595 N N . LYS B 1 69 ? -11.094 -15.922 -8.898 1 91.75 69 LYS B N 1
ATOM 1596 C CA . LYS B 1 69 ? -10.898 -15.75 -7.457 1 91.75 69 LYS B CA 1
ATOM 1597 C C . LYS B 1 69 ? -9.742 -14.805 -7.164 1 91.75 69 LYS B C 1
ATOM 1599 O O . LYS B 1 69 ? -9.797 -14.023 -6.211 1 91.75 69 LYS B O 1
ATOM 1604 N N . GLU B 1 70 ? -8.742 -14.82 -7.98 1 92.44 70 GLU B N 1
ATOM 1605 C CA . GLU B 1 70 ? -7.598 -13.938 -7.816 1 92.44 70 GLU B CA 1
ATOM 1606 C C . GLU B 1 70 ? -7.965 -12.492 -8.156 1 92.44 70 GLU B C 1
ATOM 1608 O O . GLU B 1 70 ? -7.605 -11.562 -7.43 1 92.44 70 GLU B O 1
ATOM 1613 N N . VAL B 1 71 ? -8.703 -12.375 -9.219 1 96.62 71 VAL B N 1
ATOM 1614 C CA . VAL B 1 71 ? -9.133 -11.047 -9.648 1 96.62 71 VAL B CA 1
ATOM 1615 C C . VAL B 1 71 ? -10.023 -10.422 -8.578 1 96.62 71 VAL B C 1
ATOM 1617 O O . VAL B 1 71 ? -9.859 -9.25 -8.227 1 96.62 71 VAL B O 1
ATOM 1620 N N . LEU B 1 72 ? -10.922 -11.227 -8 1 95.56 72 LEU B N 1
ATOM 1621 C CA . LEU B 1 72 ? -11.836 -10.75 -6.965 1 95.56 72 LEU B CA 1
ATOM 1622 C C . LEU B 1 72 ? -11.062 -10.281 -5.734 1 95.56 72 LEU B C 1
ATOM 1624 O O . LEU B 1 72 ? -11.422 -9.266 -5.129 1 95.56 72 LEU B O 1
ATOM 1628 N N . HIS B 1 73 ? -10.031 -10.977 -5.449 1 91.44 73 HIS B N 1
ATOM 1629 C CA . HIS B 1 73 ? -9.188 -10.586 -4.324 1 91.44 73 HIS B CA 1
ATOM 1630 C C . HIS B 1 73 ? -8.641 -9.172 -4.508 1 91.44 73 HIS B C 1
ATOM 1632 O O . HIS B 1 73 ? -8.742 -8.344 -3.604 1 91.44 73 HIS B O 1
ATOM 1638 N N . TRP B 1 74 ? -8.273 -8.828 -5.727 1 96.06 74 TRP B N 1
ATOM 1639 C CA . TRP B 1 74 ? -7.664 -7.527 -5.973 1 96.06 74 TRP B CA 1
ATOM 1640 C C . TRP B 1 74 ? -8.734 -6.445 -6.113 1 96.06 74 TRP B C 1
ATOM 1642 O O . TRP B 1 74 ? -8.516 -5.297 -5.727 1 96.06 74 TRP B O 1
ATOM 1652 N N . GLU B 1 75 ? -9.836 -6.855 -6.555 1 97.38 75 GLU B N 1
ATOM 1653 C CA . GLU B 1 75 ? -10.953 -5.918 -6.562 1 97.38 75 GLU B CA 1
ATOM 1654 C C . GLU B 1 75 ? -11.336 -5.5 -5.145 1 97.38 75 GLU B C 1
ATOM 1656 O O . GLU B 1 75 ? -11.594 -4.324 -4.883 1 97.38 75 GLU B O 1
ATOM 1661 N N . ASP B 1 76 ? -11.305 -6.453 -4.301 1 95.06 76 ASP B N 1
ATOM 1662 C CA . ASP B 1 76 ? -11.602 -6.16 -2.902 1 95.06 76 ASP B CA 1
ATOM 1663 C C . ASP B 1 76 ? -10.539 -5.242 -2.299 1 95.06 76 ASP B C 1
ATOM 1665 O O . ASP B 1 76 ? -10.867 -4.305 -1.569 1 95.06 76 ASP B O 1
ATOM 1669 N N . MET B 1 77 ? -9.258 -5.508 -2.637 1 92.62 77 MET B N 1
ATOM 1670 C CA . MET B 1 77 ? -8.172 -4.672 -2.129 1 92.62 77 MET B CA 1
ATOM 1671 C C . MET B 1 77 ? -8.273 -3.252 -2.68 1 92.62 77 MET B C 1
ATOM 1673 O O . MET B 1 77 ? -8.055 -2.283 -1.951 1 92.62 77 MET B O 1
ATOM 1677 N N . LYS B 1 78 ? -8.656 -3.178 -3.93 1 97 78 LYS B N 1
ATOM 1678 C CA . LYS B 1 78 ? -8.891 -1.883 -4.562 1 97 78 LYS B CA 1
ATOM 1679 C C . LYS B 1 78 ? -10 -1.117 -3.85 1 97 78 LYS B C 1
ATOM 1681 O O . LYS B 1 78 ? -9.844 0.065 -3.535 1 97 78 LYS B O 1
ATOM 1686 N N . ASN B 1 79 ? -11.047 -1.78 -3.537 1 96.38 79 ASN B N 1
ATOM 1687 C CA . ASN B 1 79 ? -12.188 -1.166 -2.867 1 96.38 79 ASN B CA 1
ATOM 1688 C C . ASN B 1 79 ? -11.828 -0.697 -1.462 1 96.38 79 ASN B C 1
ATOM 1690 O O . ASN B 1 79 ? -12.242 0.384 -1.038 1 96.38 79 ASN B O 1
ATOM 1694 N N . GLU B 1 80 ? -11.055 -1.547 -0.817 1 92.12 80 GLU B N 1
ATOM 1695 C CA . GLU B 1 80 ? -10.594 -1.168 0.514 1 92.12 80 GLU B CA 1
ATOM 1696 C C . GLU B 1 80 ? -9.758 0.109 0.466 1 92.12 80 GLU B C 1
ATOM 1698 O O . GLU B 1 80 ? -9.969 1.022 1.267 1 92.12 80 GLU B O 1
ATOM 1703 N N . THR B 1 81 ? -8.867 0.197 -0.535 1 93.5 81 THR B N 1
ATOM 1704 C CA . THR B 1 81 ? -8.031 1.381 -0.688 1 93.5 81 THR B CA 1
ATOM 1705 C C . THR B 1 81 ? -8.875 2.6 -1.054 1 93.5 81 THR B C 1
ATOM 1707 O O . THR B 1 81 ? -8.664 3.689 -0.517 1 93.5 81 THR B O 1
ATOM 1710 N N . SER B 1 82 ? -9.867 2.436 -1.879 1 96.69 82 SER B N 1
ATOM 1711 C CA . SER B 1 82 ? -10.742 3.514 -2.332 1 96.69 82 SER B CA 1
ATOM 1712 C C . SER B 1 82 ? -11.562 4.078 -1.181 1 96.69 82 SER B C 1
ATOM 1714 O O . SER B 1 82 ? -11.883 5.27 -1.165 1 96.69 82 SER B O 1
ATOM 1716 N N . ARG B 1 83 ? -11.852 3.365 -0.17 1 93.94 83 ARG B N 1
ATOM 1717 C CA . ARG B 1 83 ? -12.695 3.793 0.94 1 93.94 83 ARG B CA 1
ATOM 1718 C C . ARG B 1 83 ? -11.898 4.602 1.956 1 93.94 83 ARG B C 1
ATOM 1720 O O . ARG B 1 83 ? -12.469 5.355 2.746 1 93.94 83 ARG B O 1
ATOM 1727 N N . VAL B 1 84 ? -10.531 4.402 1.963 1 92.69 84 VAL B N 1
ATOM 1728 C CA . VAL B 1 84 ? -9.68 5.07 2.943 1 92.69 84 VAL B CA 1
ATOM 1729 C C . VAL B 1 84 ? -9.383 6.492 2.484 1 92.69 84 VAL B C 1
ATOM 1731 O O . VAL B 1 84 ? -9.234 7.398 3.309 1 92.69 84 VAL B O 1
ATOM 1734 N N . ILE B 1 85 ? -9.383 6.727 1.201 1 96.94 85 ILE B N 1
ATOM 1735 C CA . ILE B 1 85 ? -8.961 7.996 0.629 1 96.94 85 ILE B CA 1
ATOM 1736 C C . ILE B 1 85 ? -9.914 9.109 1.069 1 96.94 85 ILE B C 1
ATOM 1738 O O . ILE B 1 85 ? -9.469 10.156 1.548 1 96.94 85 ILE B O 1
ATOM 1742 N N . PRO B 1 86 ? -11.188 8.945 1.078 1 97 86 PRO B N 1
ATOM 1743 C CA . PRO B 1 86 ? -12.102 9.992 1.542 1 97 86 PRO B CA 1
ATOM 1744 C C . PRO B 1 86 ? -11.906 10.336 3.018 1 97 86 PRO B C 1
ATOM 1746 O O . PRO B 1 86 ? -11.984 11.508 3.4 1 97 86 PRO B O 1
ATOM 1749 N N . ASP B 1 87 ? -11.617 9.344 3.801 1 94.75 87 ASP B N 1
ATOM 1750 C CA . ASP B 1 87 ? -11.445 9.555 5.234 1 94.75 87 ASP B CA 1
ATOM 1751 C C . ASP B 1 87 ? -10.164 10.328 5.527 1 94.75 87 ASP B C 1
ATOM 1753 O O . ASP B 1 87 ? -10.188 11.312 6.27 1 94.75 87 ASP B O 1
ATOM 1757 N N . VAL B 1 88 ? -9.094 9.945 4.895 1 96 88 VAL B N 1
ATOM 1758 C CA . VAL B 1 88 ? -7.824 10.617 5.148 1 96 88 VAL B CA 1
ATOM 1759 C C . VAL B 1 88 ? -7.859 12.031 4.578 1 96 88 VAL B C 1
ATOM 1761 O O . VAL B 1 88 ? -7.277 12.953 5.148 1 96 88 VAL B O 1
ATOM 1764 N N . THR B 1 89 ? -8.617 12.188 3.512 1 98.19 89 THR B N 1
ATOM 1765 C CA . THR B 1 89 ? -8.766 13.516 2.934 1 98.19 89 THR B CA 1
ATOM 1766 C C . THR B 1 89 ? -9.586 14.422 3.854 1 98.19 89 THR B C 1
ATOM 1768 O O . THR B 1 89 ? -9.281 15.602 4.012 1 98.19 89 THR B O 1
ATOM 1771 N N . ARG B 1 90 ? -10.586 13.859 4.441 1 97.5 90 ARG B N 1
ATOM 1772 C CA . ARG B 1 90 ? -11.383 14.625 5.402 1 97.5 90 ARG B CA 1
ATOM 1773 C C . ARG B 1 90 ? -10.531 15.086 6.578 1 97.5 90 ARG B C 1
ATOM 1775 O O . ARG B 1 90 ? -10.609 16.234 6.996 1 97.5 90 ARG B O 1
ATOM 1782 N N . ARG B 1 91 ? -9.664 14.227 7.051 1 96.94 91 ARG B N 1
ATOM 1783 C CA . ARG B 1 91 ? -8.766 14.57 8.148 1 96.94 91 ARG B CA 1
ATOM 1784 C C . ARG B 1 91 ? -7.773 15.648 7.719 1 96.94 91 ARG B C 1
ATOM 1786 O O . ARG B 1 91 ? -7.469 16.562 8.492 1 96.94 91 ARG B O 1
ATOM 1793 N N . LEU B 1 92 ? -7.301 15.578 6.527 1 98.62 92 LEU B N 1
ATOM 1794 C CA . LEU B 1 92 ? -6.41 16.594 5.984 1 98.62 92 LEU B CA 1
ATOM 1795 C C . LEU B 1 92 ? -7.109 17.953 5.922 1 98.62 92 LEU B C 1
ATOM 1797 O O . LEU B 1 92 ? -6.535 18.969 6.312 1 98.62 92 LEU B O 1
ATOM 1801 N N . LYS B 1 93 ? -8.336 17.906 5.504 1 98.69 93 LYS B N 1
ATOM 1802 C CA . LYS B 1 93 ? -9.102 19.141 5.379 1 98.69 93 LYS B CA 1
ATOM 1803 C C . LYS B 1 93 ? -9.297 19.797 6.742 1 98.69 93 LYS B C 1
ATOM 1805 O O . LYS B 1 93 ? -9.164 21.016 6.871 1 98.69 93 LYS B O 1
ATOM 1810 N N . GLU B 1 94 ? -9.57 19.016 7.703 1 98.31 94 GLU B N 1
ATOM 1811 C CA . GLU B 1 94 ? -9.789 19.531 9.047 1 98.31 94 GLU B CA 1
ATOM 1812 C C . GLU B 1 94 ? -8.516 20.172 9.602 1 98.31 94 GLU B C 1
ATOM 1814 O O . GLU B 1 94 ? -8.555 21.266 10.164 1 98.31 94 GLU B O 1
ATOM 1819 N N . THR B 1 95 ? -7.395 19.484 9.438 1 98.25 95 THR B N 1
ATOM 1820 C CA . THR B 1 95 ? -6.125 20 9.922 1 98.25 95 THR B CA 1
ATOM 1821 C C . THR B 1 95 ? -5.684 21.203 9.102 1 98.25 95 THR B C 1
ATOM 1823 O O . THR B 1 95 ? -5.086 22.141 9.641 1 98.25 95 THR B O 1
ATOM 1826 N N . PHE B 1 96 ? -6.02 21.219 7.863 1 98.88 96 PHE B N 1
ATOM 1827 C CA . PHE B 1 96 ? -5.773 22.344 6.957 1 98.88 96 PHE B CA 1
ATOM 1828 C C . PHE B 1 96 ? -6.484 23.594 7.445 1 98.88 96 PHE B C 1
ATOM 1830 O O . PHE B 1 96 ? -5.855 24.641 7.609 1 98.88 96 PHE B O 1
ATOM 1837 N N . GLU B 1 97 ? -7.742 23.453 7.75 1 98.88 97 GLU B N 1
ATOM 1838 C CA . GLU B 1 97 ? -8.539 24.594 8.188 1 98.88 97 GLU B CA 1
ATOM 1839 C C . GLU B 1 97 ? -8.07 25.109 9.547 1 98.88 97 GLU B C 1
ATOM 1841 O O . GLU B 1 97 ? -8.039 26.312 9.789 1 98.88 97 GLU B O 1
ATOM 1846 N N . ASP B 1 98 ? -7.684 24.172 10.367 1 98.69 98 ASP B N 1
ATOM 1847 C CA . ASP B 1 98 ? -7.168 24.547 11.68 1 98.69 98 ASP B CA 1
ATOM 1848 C C . ASP B 1 98 ? -5.898 25.391 11.547 1 98.69 98 ASP B C 1
ATOM 1850 O O . ASP B 1 98 ? -5.797 26.469 12.141 1 98.69 98 ASP B O 1
ATOM 1854 N N . LEU B 1 99 ? -4.984 24.969 10.789 1 98.81 99 LEU B N 1
ATOM 1855 C CA . LEU B 1 99 ? -3.73 25.688 10.578 1 98.81 99 LEU B CA 1
ATOM 1856 C C . LEU B 1 99 ? -3.98 27.031 9.906 1 98.81 99 LEU B C 1
ATOM 1858 O O . LEU B 1 99 ? -3.402 28.047 10.305 1 98.81 99 LEU B O 1
ATOM 1862 N N . LYS B 1 100 ? -4.852 27.016 8.977 1 98.88 100 LYS B N 1
ATOM 1863 C CA . LYS B 1 100 ? -5.199 28.25 8.281 1 98.88 100 LYS B CA 1
ATOM 1864 C C . LYS B 1 100 ? -5.75 29.297 9.25 1 98.88 100 LYS B C 1
ATOM 1866 O O . LYS B 1 100 ? -5.348 30.453 9.219 1 98.88 100 LYS B O 1
ATOM 1871 N N . ASN B 1 101 ? -6.602 28.859 10.117 1 98.75 101 ASN B N 1
ATOM 1872 C CA . ASN B 1 101 ? -7.211 29.75 11.094 1 98.75 101 ASN B CA 1
ATOM 1873 C C . ASN B 1 101 ? -6.176 30.312 12.07 1 98.75 101 ASN B C 1
ATOM 1875 O O . ASN B 1 101 ? -6.195 31.5 12.398 1 98.75 101 ASN B O 1
ATOM 1879 N N . VAL B 1 102 ? -5.316 29.453 12.453 1 98.62 102 VAL B N 1
ATOM 1880 C CA . VAL B 1 102 ? -4.27 29.875 13.375 1 98.62 102 VAL B CA 1
ATOM 1881 C C . VAL B 1 102 ? -3.387 30.922 12.711 1 98.62 102 VAL B C 1
ATOM 1883 O O . VAL B 1 102 ? -3.059 31.953 13.32 1 98.62 102 VAL B O 1
ATOM 1886 N N . LEU B 1 103 ? -3.031 30.719 11.508 1 98.69 103 LEU B N 1
ATOM 1887 C CA . LEU B 1 103 ? -2.186 31.672 10.789 1 98.69 103 LEU B CA 1
ATOM 1888 C C . LEU B 1 103 ? -2.889 33 10.633 1 98.69 103 LEU B C 1
ATOM 1890 O O . LEU B 1 103 ? -2.275 34.062 10.828 1 98.69 103 LEU B O 1
ATOM 1894 N N . GLN B 1 104 ? -4.145 32.938 10.383 1 98.31 104 GLN B N 1
ATOM 1895 C CA . GLN B 1 104 ? -4.914 34.156 10.227 1 98.31 104 GLN B CA 1
ATOM 1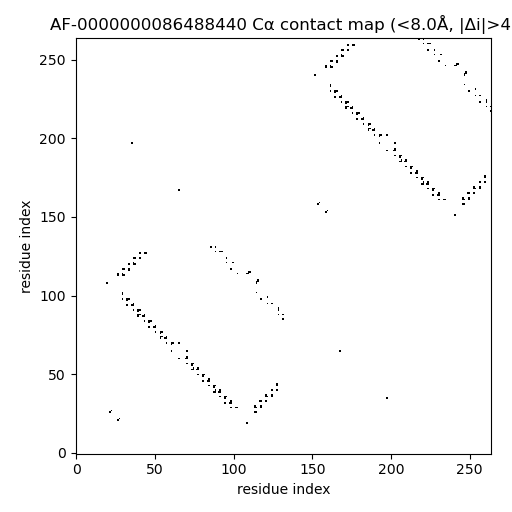896 C C . GLN B 1 104 ? -4.961 34.938 11.531 1 98.31 104 GLN B C 1
ATOM 1898 O O . GLN B 1 104 ? -4.895 36.188 11.516 1 98.31 104 GLN B O 1
ATOM 1903 N N . GLN B 1 105 ? -4.977 34.281 12.609 1 98.06 105 GLN B N 1
ATOM 1904 C CA . GLN B 1 105 ? -5.043 34.938 13.922 1 98.06 105 GLN B CA 1
ATOM 1905 C C . GLN B 1 105 ? -3.68 35.469 14.344 1 98.06 105 GLN B C 1
ATOM 1907 O O . GLN B 1 105 ? -3.592 36.375 15.172 1 98.06 105 GLN B O 1
ATOM 1912 N N . GLU B 1 106 ? -2.676 34.781 13.719 1 97.75 106 GLU B N 1
ATOM 1913 C CA . GLU B 1 106 ? -1.318 35.156 14.102 1 97.75 106 GLU B CA 1
ATOM 1914 C C . GLU B 1 106 ? -0.59 35.844 12.938 1 97.75 106 GLU B C 1
ATOM 1916 O O . GLU B 1 106 ? 0.566 35.531 12.656 1 97.75 106 GLU B O 1
ATOM 1921 N N . ASP B 1 107 ? -1.276 36.781 12.359 1 95.06 107 ASP B N 1
ATOM 1922 C CA . ASP B 1 107 ? -0.767 37.438 11.156 1 95.06 107 ASP B CA 1
ATOM 1923 C C . ASP B 1 107 ? 0.464 38.281 11.469 1 95.06 107 ASP B C 1
ATOM 1925 O O . ASP B 1 107 ? 1.271 38.562 10.586 1 95.06 107 ASP B O 1
ATOM 1929 N N . ASP B 1 108 ? 0.683 38.625 12.742 1 96.62 108 ASP B N 1
ATOM 1930 C CA . ASP B 1 108 ? 1.848 39.406 13.156 1 96.62 108 ASP B CA 1
ATOM 1931 C C . ASP B 1 108 ? 3.127 38.562 13.047 1 96.62 108 ASP B C 1
ATOM 1933 O O . ASP B 1 108 ? 4.23 39.125 13.07 1 96.62 108 ASP B O 1
ATOM 1937 N N . LEU B 1 109 ? 2.949 37.25 12.852 1 97.06 109 LEU B N 1
ATOM 1938 C CA . LEU B 1 109 ? 4.094 36.344 12.758 1 97.06 109 LEU B CA 1
ATOM 1939 C C . LEU B 1 109 ? 4.43 36.062 11.297 1 97.06 109 LEU B C 1
ATOM 1941 O O . LEU B 1 109 ? 5.262 35.188 11.016 1 97.06 109 LEU B O 1
ATOM 1945 N N . LYS B 1 110 ? 3.922 36.719 10.305 1 96.69 110 LYS B N 1
ATOM 1946 C CA . LYS B 1 110 ? 4.004 36.406 8.883 1 96.69 110 LYS B CA 1
ATOM 1947 C C . LYS B 1 110 ? 5.449 36.438 8.398 1 96.69 110 LYS B C 1
ATOM 1949 O O . LYS B 1 110 ? 5.797 35.75 7.43 1 96.69 110 LYS B O 1
ATOM 1954 N N . GLU B 1 111 ? 6.359 37.125 9.07 1 96.5 111 GLU B N 1
ATOM 1955 C CA . GLU B 1 111 ? 7.742 37.25 8.625 1 96.5 111 GLU B CA 1
ATOM 1956 C C . GLU B 1 111 ? 8.602 36.094 9.164 1 96.5 111 GLU B C 1
ATOM 1958 O O . GLU B 1 111 ? 9.734 35.906 8.727 1 96.5 111 GLU B O 1
ATOM 1963 N N . GLU B 1 112 ? 8.023 35.406 10.141 1 96.75 112 GLU B N 1
ATOM 1964 C CA . GLU B 1 112 ? 8.766 34.281 10.727 1 96.75 112 GLU B CA 1
ATOM 1965 C C . GLU B 1 112 ? 8.859 33.094 9.75 1 96.75 112 GLU B C 1
ATOM 1967 O O . GLU B 1 112 ? 7.906 32.812 9.031 1 96.75 112 GLU B O 1
ATOM 1972 N N . GLU B 1 113 ? 9.953 32.438 9.766 1 97.62 113 GLU B N 1
ATOM 1973 C CA . GLU B 1 113 ? 10.188 31.312 8.875 1 97.62 113 GLU B CA 1
ATOM 1974 C C . GLU B 1 113 ? 9.148 30.219 9.094 1 97.62 113 GLU B C 1
ATOM 1976 O O . GLU B 1 113 ? 8.664 29.609 8.141 1 97.62 113 GLU B O 1
ATOM 1981 N N . VAL B 1 114 ? 8.836 29.922 10.281 1 98.06 114 VAL B N 1
ATOM 1982 C CA . VAL B 1 114 ? 7.879 28.875 10.617 1 98.06 114 VAL B CA 1
ATOM 1983 C C . VAL B 1 114 ? 6.531 29.172 9.969 1 98.06 114 VAL B C 1
ATOM 1985 O O . VAL B 1 114 ? 5.844 28.266 9.492 1 98.06 114 VAL B O 1
ATOM 1988 N N . TYR B 1 115 ? 6.148 30.438 9.906 1 98.44 115 TYR B N 1
ATOM 1989 C CA . TYR B 1 115 ? 4.91 30.875 9.273 1 98.44 115 TYR B CA 1
ATOM 1990 C C . TYR B 1 115 ? 4.949 30.641 7.77 1 98.44 115 TYR B C 1
ATOM 1992 O O . TYR B 1 115 ? 3.982 30.141 7.188 1 98.44 115 TYR B O 1
ATOM 2000 N N . LYS B 1 116 ? 6 30.859 7.188 1 98.56 116 LYS B N 1
ATOM 2001 C CA . LYS B 1 116 ? 6.141 30.688 5.742 1 98.56 116 LYS B CA 1
ATOM 2002 C C . LYS B 1 116 ? 6.105 29.219 5.355 1 98.56 116 LYS B C 1
ATOM 2004 O O . LYS B 1 116 ? 5.516 28.844 4.34 1 98.56 116 LYS B O 1
ATOM 2009 N N . VAL B 1 117 ? 6.75 28.438 6.125 1 98.75 117 VAL B N 1
ATOM 2010 C CA . VAL B 1 117 ? 6.715 27 5.891 1 98.75 117 VAL B CA 1
ATOM 2011 C C . VAL B 1 117 ? 5.277 26.484 5.988 1 98.75 117 VAL B C 1
ATOM 2013 O O . VAL B 1 117 ? 4.852 25.641 5.191 1 98.75 117 VAL B O 1
ATOM 2016 N N . ALA B 1 118 ? 4.535 27.016 6.918 1 98.88 118 ALA B N 1
ATOM 2017 C CA . ALA B 1 118 ? 3.133 26.641 7.094 1 98.88 118 ALA B CA 1
ATOM 2018 C C . ALA B 1 118 ? 2.309 27.031 5.867 1 98.88 118 ALA B C 1
ATOM 2020 O O . ALA B 1 118 ? 1.51 26.234 5.375 1 98.88 118 ALA B O 1
ATOM 2021 N N . GLU B 1 119 ? 2.549 28.188 5.426 1 98.81 119 GLU B N 1
ATOM 2022 C CA . GLU B 1 119 ? 1.826 28.641 4.238 1 98.81 119 GLU B CA 1
ATOM 2023 C C . GLU B 1 119 ? 2.119 27.734 3.039 1 98.81 119 GLU B C 1
ATOM 2025 O O . GLU B 1 119 ? 1.213 27.406 2.271 1 98.81 119 GLU B O 1
ATOM 2030 N N . ALA B 1 120 ? 3.322 27.453 2.926 1 98.81 120 ALA B N 1
ATOM 2031 C CA . ALA B 1 120 ? 3.713 26.578 1.821 1 98.81 120 ALA B CA 1
ATOM 2032 C C . ALA B 1 120 ? 3.041 25.219 1.937 1 98.81 120 ALA B C 1
ATOM 2034 O O . ALA B 1 120 ? 2.58 24.656 0.938 1 98.81 120 ALA B O 1
ATOM 2035 N N . ALA B 1 121 ? 2.996 24.656 3.088 1 98.81 121 ALA B N 1
ATOM 2036 C CA . ALA B 1 121 ? 2.35 23.359 3.316 1 98.81 121 ALA B CA 1
ATOM 2037 C C . ALA B 1 121 ? 0.867 23.422 2.961 1 98.81 121 ALA B C 1
ATOM 2039 O O . ALA B 1 121 ? 0.33 22.5 2.35 1 98.81 121 ALA B O 1
ATOM 2040 N N . LEU B 1 122 ? 0.235 24.531 3.33 1 98.88 122 LEU B N 1
ATOM 2041 C CA . LEU B 1 122 ? -1.178 24.703 3.01 1 98.88 122 LEU B CA 1
ATOM 2042 C C . LEU B 1 122 ? -1.388 24.766 1.5 1 98.88 122 LEU B C 1
ATOM 2044 O O . LEU B 1 122 ? -2.314 24.156 0.971 1 98.88 122 LEU B O 1
ATOM 2048 N N . ASN B 1 123 ? -0.515 25.5 0.89 1 98.56 123 ASN B N 1
ATOM 2049 C CA . ASN B 1 123 ? -0.628 25.625 -0.56 1 98.56 123 ASN B CA 1
ATOM 2050 C C . ASN B 1 123 ? -0.482 24.266 -1.253 1 98.56 123 ASN B C 1
ATOM 2052 O O . ASN B 1 123 ? -1.239 23.953 -2.174 1 98.56 123 ASN B O 1
ATOM 2056 N N . GLU B 1 124 ? 0.431 23.516 -0.858 1 98.19 124 GLU B N 1
ATOM 2057 C CA . GLU B 1 124 ? 0.634 22.203 -1.439 1 98.19 124 GLU B CA 1
ATOM 2058 C C . GLU B 1 124 ? -0.563 21.297 -1.175 1 98.19 124 GLU B C 1
ATOM 2060 O O . GLU B 1 124 ? -1.014 20.578 -2.07 1 98.19 124 GLU B O 1
ATOM 2065 N N . ALA B 1 125 ? -1.107 21.312 -0.025 1 98.62 125 ALA B N 1
ATOM 2066 C CA . ALA B 1 125 ? -2.195 20.422 0.383 1 98.62 125 ALA B CA 1
ATOM 2067 C C . ALA B 1 125 ? -3.508 20.828 -0.283 1 98.62 125 ALA B C 1
ATOM 2069 O O . ALA B 1 125 ? -4.379 19.984 -0.514 1 98.62 125 ALA B O 1
ATOM 2070 N N . ALA B 1 126 ? -3.654 22.141 -0.584 1 98.44 126 ALA B N 1
ATOM 2071 C CA . ALA B 1 126 ? -4.883 22.656 -1.183 1 98.44 126 ALA B CA 1
ATOM 2072 C C . ALA B 1 126 ? -5.184 21.953 -2.506 1 98.44 126 ALA B C 1
ATOM 2074 O O . ALA B 1 126 ? -6.336 21.609 -2.789 1 98.44 126 ALA B O 1
ATOM 2075 N N . GLY B 1 127 ? -4.168 21.75 -3.312 1 97.06 127 GLY B N 1
ATOM 2076 C CA . GLY B 1 127 ? -4.344 21.062 -4.578 1 97.06 127 GLY B CA 1
ATOM 2077 C C . GLY B 1 127 ? -4.848 19.641 -4.418 1 97.06 127 GLY B C 1
ATOM 2078 O O . GLY B 1 127 ? -5.73 19.203 -5.16 1 97.06 127 GLY B O 1
ATOM 2079 N N . THR B 1 128 ? -4.336 18.953 -3.443 1 97.75 128 THR B N 1
ATOM 2080 C CA . THR B 1 128 ? -4.715 17.562 -3.174 1 97.75 128 THR B CA 1
ATOM 2081 C C . THR B 1 128 ? -6.152 17.484 -2.666 1 97.75 128 THR B C 1
ATOM 2083 O O . THR B 1 128 ? -6.914 16.609 -3.068 1 97.75 128 THR B O 1
ATOM 2086 N N . ILE B 1 129 ? -6.559 18.375 -1.854 1 97.81 129 ILE B N 1
ATOM 2087 C CA . ILE B 1 129 ? -7.898 18.406 -1.273 1 97.81 129 ILE B CA 1
ATOM 2088 C C . ILE B 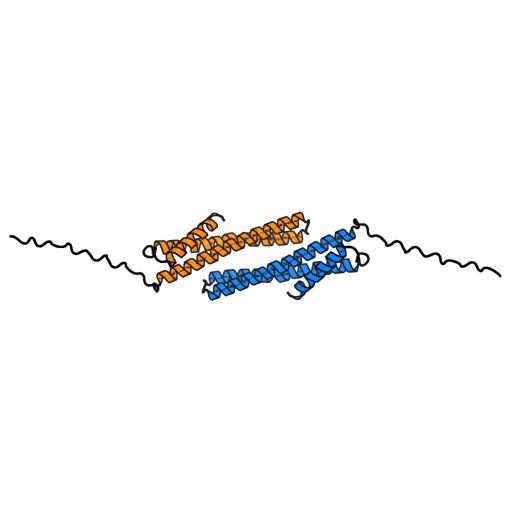1 129 ? -8.93 18.641 -2.373 1 97.81 129 ILE B C 1
ATOM 2090 O O . ILE B 1 129 ? -9.992 18.016 -2.381 1 97.81 129 ILE B O 1
ATOM 2094 N N . GLN B 1 130 ? -8.594 19.438 -3.375 1 95.38 130 GLN B N 1
ATOM 2095 C CA . GLN B 1 130 ? -9.508 19.766 -4.461 1 95.38 130 GLN B CA 1
ATOM 2096 C C . GLN B 1 130 ? -9.578 18.625 -5.484 1 95.38 130 GLN B C 1
ATOM 2098 O O . GLN B 1 130 ? -10.586 18.469 -6.18 1 95.38 130 GLN B O 1
ATOM 2103 N N . ALA B 1 131 ? -8.531 17.906 -5.523 1 91.81 131 ALA B N 1
ATOM 2104 C CA . ALA B 1 131 ? -8.398 16.891 -6.574 1 91.81 131 ALA B CA 1
ATOM 2105 C C . ALA B 1 131 ? -9.086 15.594 -6.172 1 91.81 131 ALA B C 1
ATOM 2107 O O . ALA B 1 131 ? -9.211 14.672 -6.984 1 91.81 131 ALA B O 1
ATOM 2108 N N . VAL B 1 132 ? -9.484 15.406 -4.957 1 89.5 132 VAL B N 1
ATOM 2109 C CA . VAL B 1 132 ? -10.094 14.156 -4.508 1 89.5 132 VAL B CA 1
ATOM 2110 C C . VAL B 1 132 ? -11.609 14.281 -4.539 1 89.5 132 VAL B C 1
ATOM 2112 O O . VAL B 1 132 ? -12.164 15.336 -4.211 1 89.5 132 VAL B O 1
#

Solvent-accessible surface area (backbone atoms only — not comparable to full-atom values): 14993 Å² total; per-residue (Å²): 137,82,82,77,83,77,78,73,77,77,74,76,71,75,72,78,73,83,75,78,60,93,77,41,64,66,57,53,52,49,50,54,43,39,51,52,31,52,54,31,41,50,48,40,53,50,43,53,52,49,32,52,53,32,49,52,48,39,52,50,36,59,75,66,66,52,57,64,71,58,44,50,53,36,49,50,52,28,49,56,41,60,62,47,43,60,54,44,44,51,52,27,50,52,43,43,51,51,45,51,50,51,48,65,75,42,54,91,45,60,84,40,68,68,44,47,53,37,51,51,50,49,56,60,39,50,57,56,64,70,71,102,136,82,81,75,80,75,77,70,76,76,76,74,70,74,75,76,73,83,74,79,60,92,77,40,64,68,55,53,51,49,49,53,42,38,50,52,34,52,53,33,42,51,48,39,53,50,42,53,52,50,33,51,53,33,49,51,47,37,53,51,36,59,74,68,66,50,57,63,71,60,44,50,51,37,50,51,52,28,51,55,41,59,62,47,45,61,53,44,44,51,53,29,50,54,43,42,51,50,45,52,52,50,48,65,76,42,55,91,44,59,84,41,66,70,45,47,55,37,51,51,51,50,57,61,40,50,56,56,64,70,70,102

InterPro domains:
  IPR004226 Tubulin binding cofactor A [PF02970] (25-122)
  IPR004226 Tubulin binding cofactor A [PTHR21500] (24-126)
  IPR036126 Tubulin binding cofactor A superfamily [SSF46988] (25-125)

Radius of gyration: 34.78 Å; Cα contacts (8 Å, |Δi|>4): 163; chains: 2; bounding box: 54×159×68 Å

Sequence (264 aa):
MSAETQDVPMEESPAPEVQVSKNDPRLRSIKIKTGSVKRLHKDVLYYQKELVQHTEKVEKMKADGAPAKEVLHWEDMKNETSRVIPDVTRRLKETFEDLKNVLQQEDDLKEEEVYKVAEAALNEAAGTIQAVMSAETQDVPMEESPAPEVQVSKNDPRLRSIKIKTGSVKRLHKDVLYYQKELVQHTEKVEKMKADGAPAKEVLHWEDMKNETSRVIPDVTRRLKETFEDLKNVLQQEDDLKEEEVYKVAEAALNEAAGTIQAV